Protein AF-A0A535XB52-F1 (afdb_monomer)

Mean predicted aligned error: 8.79 Å

Nearest PDB structures (foldseek):
  5jfq-assembly1_B  TM=9.483E-01  e=2.679E-12  Geoglobus acetivorans
  1wy0-assembly1_A-2  TM=9.471E-01  e=4.613E-12  Pyrococcus horikoshii OT3
  4gp1-assembly1_A  TM=8.642E-01  e=3.880E-11  Pyrobaculum calidifontis JCM 11548
  4gp2-assembly1_A  TM=8.688E-01  e=6.682E-11  Pyrobaculum calidifontis JCM 11548
  9ddy-assembly1_B  TM=9.216E-01  e=1.825E-09  Streptococcus pneumoniae TIGR4

Solvent-accessible surface area (backbone atoms only — not comparable to full-atom values): 14262 Å² total; per-residue (Å²): 139,89,89,86,81,88,89,88,86,88,81,87,87,77,84,88,77,84,88,84,78,95,61,82,74,86,75,73,92,54,68,66,60,54,51,55,52,53,52,52,48,49,52,53,29,54,52,53,43,48,67,74,53,60,70,92,51,77,88,50,45,68,58,39,44,53,49,30,48,75,56,18,66,37,95,83,56,49,75,53,73,88,55,58,49,28,39,44,11,23,52,47,19,19,76,69,65,79,51,39,74,81,32,36,31,53,17,27,17,52,44,32,38,53,49,17,52,49,48,50,47,35,60,77,73,66,43,58,57,53,82,94,37,72,24,63,37,67,75,62,33,61,74,51,24,52,52,39,20,55,48,29,42,54,49,16,54,55,26,49,72,58,48,73,93,56,59,67,69,58,52,50,52,41,51,49,46,46,51,54,21,49,52,32,23,53,55,10,48,53,46,52,66,63,42,75,84,51,92,81,78,48,72,68,58,51,50,56,28,46,42,20,48,59,9,28,54,29,19,33,22,28,22,39,21,32,55,74,57,45,88,55,62,69,57,25,54,51,31,29,53,48,15,41,54,49,25,52,51,50,50,58,50,51,57,62,70,73,103

Radius of gyration: 24.49 Å; Cα contacts (8 Å, |Δi|>4): 299; chains: 1; bounding box: 102×44×49 Å

Secondary structure (DSSP, 8-state):
----------------PPS----PPPP---HHHHHHHHHHHHHHHHHHHHHHS--SSGGGHHHHHHHHHHTT-STT-------HHHHHHHHHHHHHHS-GGGGHHHHHHHHHHHHHHHHHHHHHTT-SEETTEE-HHHHH-HHHHHHHHHHHHHHHHHHHHT-TTS-HHHHHHHHHHHHHHHHHHHHHHHHHHHHTT-S---HHHHHHHHIIIIIHHHHHHHHHHHHHH-S-HHHHHHHHHHHHHHHHHHHHHHHHHT-

pLDDT: mean 86.62, std 19.71, range [30.86, 98.75]

Sequence (259 aa):
MPRRVHGSHRGGCGPLVPPGLGGEAPDRYDRSSVGRSLEAHIAAVDEEIRALLTGADPSLQPFYGMMLYHLGLDAERGPSGKRLRPVLCTLVYEALTGDARGALPAAAAIELLHNFTLIHDDIEDQDPARHHRPTVWSVWGVPQAINAGDGMFAVSRLAVQRLHGFPAERVLEFAKLVDEACVRVCEGQFLDIAFETRTDVTTERYRAMAAKKTGALFVAAAQGAALLATDDIAVRETLARFGDAFGQAFQAHDDVLGI

Foldseek 3Di:
DDDDDDDDDDDDDDDDDDDDDPDPDPDDDDPVVVVVLLVVQVVLLLVLLVVLLDDPDPVCVVLSQLLCVLQLNDPVSADHDPLPLLSLLQVLLCVQAVGSNLCSLVSNLLVLLLSLLVLVVCVLVVPQDDSNHGHSCNVPNDVSSNVSSVVSNVSSVVSLVPSPPFDPVLSVVLVVLSVVLSVLLVVLVVLVSVCVVDPPQDPVNNLSSQCSNFQSSLLSSQLSSCSRRDPDPVSSVVSSVVSSVVRSVVVVVVVVVVD

Structure (mmCIF, N/CA/C/O backbone):
data_AF-A0A535XB52-F1
#
_entry.id   AF-A0A535XB52-F1
#
loop_
_atom_site.group_PDB
_atom_site.id
_atom_site.type_symbol
_atom_site.label_atom_id
_atom_site.label_alt_id
_atom_site.label_comp_id
_atom_site.label_asym_id
_atom_site.label_entity_id
_atom_site.label_seq_id
_atom_site.pdbx_PDB_ins_code
_atom_site.Cartn_x
_atom_site.Cartn_y
_atom_site.Cartn_z
_atom_site.occupancy
_atom_site.B_iso_or_equiv
_atom_site.auth_seq_id
_atom_site.auth_comp_id
_atom_site.auth_asym_id
_atom_site.auth_atom_id
_atom_site.pdbx_PDB_model_num
ATOM 1 N N . MET A 1 1 ? -78.879 -1.032 -19.032 1.00 31.47 1 MET A N 1
ATOM 2 C CA . MET A 1 1 ? -79.203 -0.176 -20.199 1.00 31.47 1 MET A CA 1
ATOM 3 C C . MET A 1 1 ? -79.753 1.159 -19.702 1.00 31.47 1 MET A C 1
ATOM 5 O O . MET A 1 1 ? -80.528 1.106 -18.760 1.00 31.47 1 MET A O 1
ATOM 9 N N . PRO A 1 2 ? -79.478 2.313 -20.336 1.00 54.84 2 PRO A N 1
ATOM 10 C CA . PRO A 1 2 ? -78.181 2.842 -20.764 1.00 54.84 2 PRO A CA 1
ATOM 11 C C . PRO A 1 2 ? -77.895 4.232 -20.137 1.00 54.84 2 PRO A C 1
ATOM 13 O O . PRO A 1 2 ? -7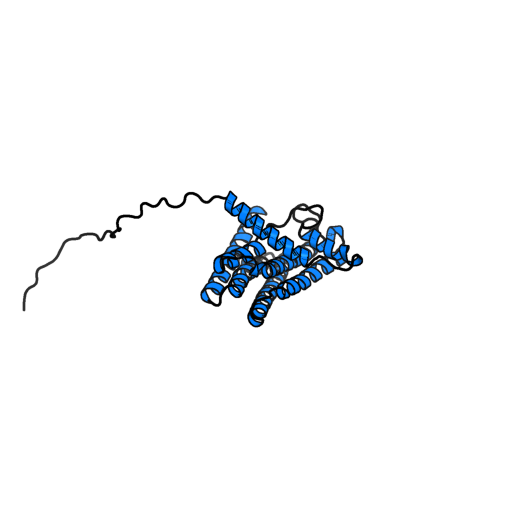8.811 4.925 -19.711 1.00 54.84 2 PRO A O 1
ATOM 16 N N . ARG A 1 3 ? -76.633 4.679 -20.177 1.00 31.20 3 ARG A N 1
ATOM 17 C CA . ARG A 1 3 ? -76.240 6.050 -20.570 1.00 31.20 3 ARG A CA 1
ATOM 18 C C . ARG A 1 3 ? -74.729 6.072 -20.833 1.00 31.20 3 ARG A C 1
ATOM 20 O O . ARG A 1 3 ? -73.933 5.862 -19.927 1.00 31.20 3 ARG A O 1
ATOM 27 N N . ARG A 1 4 ? -74.354 6.279 -22.099 1.00 33.38 4 ARG A N 1
ATOM 28 C CA . ARG A 1 4 ? -73.006 6.663 -22.543 1.00 33.38 4 ARG A CA 1
ATOM 29 C C . ARG A 1 4 ? -73.066 8.133 -22.945 1.00 33.38 4 ARG A C 1
ATOM 31 O O . ARG A 1 4 ? -73.978 8.508 -23.674 1.00 33.38 4 ARG A O 1
ATOM 38 N N . VAL A 1 5 ? -72.065 8.912 -22.547 1.00 35.22 5 VAL A N 1
ATOM 39 C CA . VAL A 1 5 ? -71.659 10.137 -23.246 1.00 35.22 5 VAL A CA 1
ATOM 40 C C . VAL A 1 5 ? -70.157 10.031 -23.504 1.00 35.22 5 VAL A C 1
ATOM 42 O O . VAL A 1 5 ? -69.404 9.570 -22.648 1.00 35.22 5 VAL A O 1
ATOM 45 N N . HIS A 1 6 ? -69.777 10.351 -24.740 1.00 33.53 6 HIS A N 1
ATOM 46 C CA . HIS A 1 6 ? -68.423 10.361 -25.290 1.00 33.53 6 HIS A CA 1
ATOM 47 C C . HIS A 1 6 ? -67.494 11.354 -24.584 1.00 33.53 6 HIS A C 1
ATOM 49 O O . HIS A 1 6 ? -67.928 12.412 -24.138 1.00 33.53 6 HIS A O 1
ATOM 55 N N . GLY A 1 7 ? -66.201 11.027 -24.573 1.00 30.86 7 GLY A N 1
ATOM 56 C CA . GLY A 1 7 ? -65.130 11.956 -24.236 1.00 30.86 7 GLY A CA 1
ATOM 57 C C . GLY A 1 7 ? -64.497 12.600 -25.469 1.00 30.86 7 GLY A C 1
ATOM 58 O O . GLY A 1 7 ? -64.513 12.021 -26.550 1.00 30.86 7 GLY A O 1
ATOM 59 N N . SER A 1 8 ? -63.888 13.766 -25.258 1.00 35.28 8 SER A N 1
ATOM 60 C CA . SER A 1 8 ? -62.517 14.093 -25.679 1.00 35.28 8 SER A CA 1
ATOM 61 C C . SER A 1 8 ? -62.159 15.498 -25.182 1.00 35.28 8 SER A C 1
ATOM 63 O O . SER A 1 8 ? -62.858 16.441 -25.532 1.00 35.28 8 SER A O 1
ATOM 65 N N . HIS A 1 9 ? -61.077 15.656 -24.415 1.00 32.62 9 HIS A N 1
ATOM 66 C CA . HIS A 1 9 ? -60.012 16.629 -24.702 1.00 32.62 9 HIS A CA 1
ATOM 67 C C . HIS A 1 9 ? -58.867 16.543 -23.679 1.00 32.62 9 HIS A C 1
ATOM 69 O O . HIS A 1 9 ? -59.049 16.201 -22.516 1.00 32.62 9 HIS A O 1
ATOM 75 N N . ARG A 1 10 ? -57.669 16.808 -24.204 1.00 40.34 10 ARG A N 1
ATOM 76 C CA . ARG A 1 10 ? -56.331 16.728 -23.605 1.00 40.34 10 ARG A CA 1
ATOM 77 C C . ARG A 1 10 ? -56.089 17.840 -22.573 1.00 40.34 10 ARG A C 1
ATOM 79 O O . ARG A 1 10 ? -56.552 18.955 -22.780 1.00 40.34 10 ARG A O 1
ATOM 86 N N . GLY A 1 11 ? -55.252 17.579 -21.568 1.00 31.64 11 GLY A N 1
ATOM 87 C CA . GLY A 1 11 ? -54.657 18.602 -20.699 1.00 31.64 11 GLY A CA 1
ATOM 88 C C . GLY A 1 11 ? -53.474 18.024 -19.922 1.00 31.64 11 GLY A C 1
ATOM 89 O O . GLY A 1 11 ? -53.644 17.051 -19.197 1.00 31.64 11 GLY A O 1
ATOM 90 N N . GLY A 1 12 ? -52.273 18.556 -20.162 1.00 30.91 12 GLY A N 1
ATOM 91 C CA . GLY A 1 12 ? -50.998 18.028 -19.675 1.00 30.91 12 GLY A CA 1
ATOM 92 C C . GLY A 1 12 ? -50.795 18.142 -18.164 1.00 30.91 12 GLY A C 1
ATOM 93 O O . GLY A 1 12 ? -51.237 19.092 -17.525 1.00 30.91 12 GLY A O 1
ATOM 94 N N . CYS A 1 13 ? -50.076 17.164 -17.615 1.00 32.75 13 CYS A N 1
ATOM 95 C CA . CYS A 1 13 ? -49.632 17.136 -16.230 1.00 32.75 13 CYS A CA 1
ATOM 96 C C . CYS A 1 13 ? -48.240 17.784 -16.152 1.00 32.75 13 CYS A C 1
ATOM 98 O O . CYS A 1 13 ? -47.242 17.154 -16.498 1.00 32.75 13 CYS A O 1
ATOM 100 N N . GLY A 1 14 ? -48.176 19.055 -15.754 1.00 36.31 14 GLY A N 1
ATOM 101 C CA . GLY A 1 14 ? -46.934 19.678 -15.290 1.00 36.31 14 GLY A CA 1
ATOM 102 C C . GLY A 1 14 ? -46.698 19.333 -13.811 1.00 36.31 14 GLY A C 1
ATOM 103 O O . GLY A 1 14 ? -47.676 19.237 -13.066 1.00 36.31 14 GLY A O 1
ATOM 104 N N . PRO A 1 15 ? -45.449 19.117 -13.364 1.00 38.78 15 PRO A N 1
ATOM 105 C CA . PRO A 1 15 ? -45.175 18.789 -11.971 1.00 38.78 15 PRO A CA 1
ATOM 106 C C . PRO A 1 15 ? -45.318 20.021 -11.064 1.00 38.78 15 PRO A C 1
ATOM 108 O O . PRO A 1 15 ? -44.837 21.110 -11.371 1.00 38.78 15 PRO A O 1
ATOM 111 N N . LEU A 1 16 ? -45.991 19.814 -9.931 1.00 38.34 16 LEU A N 1
ATOM 112 C CA . LEU A 1 16 ? -46.128 20.758 -8.822 1.00 38.34 16 LEU A CA 1
ATOM 113 C C . LEU A 1 16 ? -44.762 20.975 -8.151 1.00 38.34 16 LEU A C 1
ATOM 115 O O . LEU A 1 16 ? -44.218 20.051 -7.550 1.00 38.34 16 LEU A O 1
ATOM 119 N N . VAL A 1 17 ? -44.226 22.194 -8.228 1.00 38.38 17 VAL A N 1
ATOM 120 C CA . VAL A 1 17 ? -43.062 22.638 -7.444 1.00 38.38 17 VAL A CA 1
ATOM 121 C C . VAL A 1 17 ? -43.574 23.377 -6.200 1.00 38.38 17 VAL A C 1
ATOM 123 O O . VAL A 1 17 ? -44.373 24.305 -6.353 1.00 38.38 17 VAL A O 1
ATOM 126 N N . PRO A 1 18 ? -43.159 23.011 -4.973 1.00 36.03 18 PRO A N 1
ATOM 127 C CA . PRO A 1 18 ? -43.495 23.782 -3.781 1.00 36.03 18 PRO A CA 1
ATOM 128 C C . PRO A 1 18 ? -42.677 25.090 -3.739 1.00 36.03 18 PRO A C 1
ATOM 130 O O . PRO A 1 18 ? -41.493 25.079 -4.082 1.00 36.03 18 PRO A O 1
ATOM 133 N N . PRO A 1 19 ? -43.263 26.227 -3.322 1.00 38.41 19 PRO A N 1
ATOM 134 C CA . PRO A 1 19 ? -42.542 27.489 -3.244 1.00 38.41 19 PRO A CA 1
ATOM 135 C C . PRO A 1 19 ? -41.768 27.600 -1.922 1.00 38.41 19 PRO A C 1
ATOM 137 O O . PRO A 1 19 ? -42.332 27.397 -0.850 1.00 38.41 19 PRO A O 1
ATOM 140 N N . GLY A 1 20 ? -40.497 28.005 -2.005 1.00 41.53 20 GLY A N 1
ATOM 141 C CA . GLY A 1 20 ? -39.758 28.574 -0.873 1.00 41.53 20 GLY A CA 1
ATOM 142 C C . GLY A 1 20 ? -38.620 27.723 -0.313 1.00 41.53 20 GLY A C 1
ATOM 143 O O . GLY A 1 20 ? -38.711 27.241 0.806 1.00 41.53 20 GLY A O 1
ATOM 144 N N . LEU A 1 21 ? -37.507 27.646 -1.045 1.00 36.53 21 LEU A N 1
ATOM 145 C CA . LEU A 1 21 ? -36.161 27.522 -0.473 1.00 36.53 21 LEU A CA 1
ATOM 146 C C . LEU A 1 21 ? -35.228 28.440 -1.272 1.00 36.53 21 LEU A C 1
ATOM 148 O O . LEU A 1 21 ? -34.457 28.009 -2.121 1.00 36.53 21 LEU A O 1
ATOM 152 N N . GLY A 1 22 ? -35.359 29.743 -1.024 1.00 37.31 22 GLY A N 1
ATOM 153 C CA . GLY A 1 22 ? -34.337 30.729 -1.363 1.00 37.31 22 GLY A CA 1
ATOM 154 C C . GLY A 1 22 ? -33.194 30.619 -0.360 1.00 37.31 22 GLY A C 1
ATOM 155 O O . GLY A 1 22 ? -33.083 31.445 0.538 1.00 37.31 22 GLY A O 1
ATOM 156 N N . GLY A 1 23 ? -32.408 29.554 -0.476 1.00 32.06 23 GLY A N 1
ATOM 157 C CA . GLY A 1 23 ? -31.075 29.458 0.098 1.00 32.06 23 GLY A CA 1
ATOM 158 C C . GLY A 1 23 ? -30.113 29.354 -1.070 1.00 32.06 23 GLY A C 1
ATOM 159 O O . GLY A 1 23 ? -30.288 28.485 -1.923 1.00 32.06 23 GLY A O 1
ATOM 160 N N . GLU A 1 24 ? -29.158 30.276 -1.151 1.00 36.50 24 GLU A N 1
ATOM 161 C CA . GLU A 1 24 ? -28.042 30.179 -2.087 1.00 36.50 24 GLU A CA 1
ATOM 162 C C . GLU A 1 24 ? -27.445 28.771 -1.984 1.00 36.50 24 GLU A C 1
ATOM 164 O O . GLU A 1 24 ? -27.065 28.320 -0.901 1.00 36.50 24 GLU A O 1
ATOM 169 N N . ALA A 1 25 ? -27.410 28.051 -3.107 1.00 41.88 25 ALA A N 1
ATOM 170 C CA . ALA A 1 25 ? -26.601 26.848 -3.203 1.00 41.88 25 ALA A CA 1
ATOM 171 C C . ALA A 1 25 ? -25.165 27.248 -2.829 1.00 41.88 25 ALA A C 1
ATOM 173 O O . ALA A 1 25 ? -24.682 28.233 -3.396 1.00 41.88 25 ALA A O 1
ATOM 174 N N . PRO A 1 26 ? -24.496 26.561 -1.884 1.00 40.00 26 PRO A N 1
ATOM 175 C CA . PRO A 1 26 ? -23.144 26.936 -1.514 1.00 40.00 26 PRO A CA 1
ATOM 176 C C . PRO A 1 26 ? -22.265 26.919 -2.765 1.00 40.00 26 PRO A C 1
ATOM 178 O O . PRO A 1 26 ? -22.190 25.933 -3.503 1.00 40.00 26 PRO A O 1
ATOM 181 N N . ASP A 1 27 ? -21.692 28.089 -3.014 1.00 45.50 27 ASP A N 1
ATOM 182 C CA . ASP A 1 27 ? -20.908 28.442 -4.179 1.00 45.50 27 ASP A CA 1
ATOM 183 C C . ASP A 1 27 ? -19.623 27.598 -4.260 1.00 45.50 27 ASP A C 1
ATOM 185 O O . ASP A 1 27 ? -18.947 27.362 -3.262 1.00 45.50 27 ASP A O 1
ATOM 189 N N . ARG A 1 28 ? -19.312 27.185 -5.493 1.00 44.19 28 ARG A N 1
ATOM 190 C CA . ARG A 1 28 ? -18.009 26.774 -6.042 1.00 44.19 28 ARG A CA 1
ATOM 191 C C . ARG A 1 28 ? -17.142 25.768 -5.270 1.00 44.19 28 ARG A C 1
ATOM 193 O O . ARG A 1 28 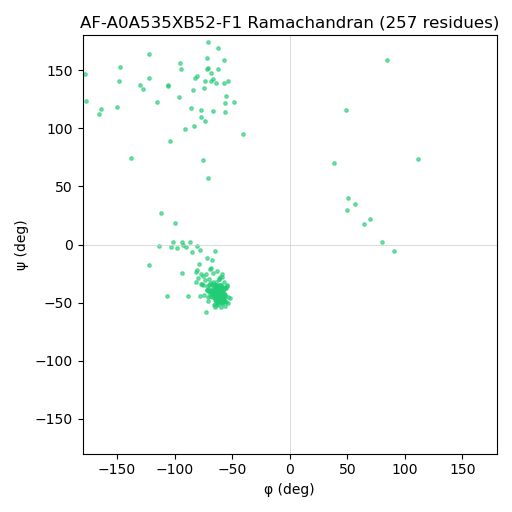? -16.497 26.060 -4.275 1.00 44.19 28 ARG A O 1
ATOM 200 N N . TYR A 1 29 ? -16.960 24.622 -5.925 1.00 43.62 29 TYR A N 1
ATOM 201 C CA . TYR A 1 29 ? -15.849 23.676 -5.773 1.00 43.62 29 TYR A CA 1
ATOM 202 C C . TYR A 1 29 ? -14.485 24.394 -5.616 1.00 43.62 29 TYR A C 1
ATOM 204 O O . TYR A 1 29 ? -13.845 24.762 -6.605 1.00 43.62 29 TYR A O 1
ATOM 212 N N . ASP A 1 30 ? -14.034 24.613 -4.378 1.00 53.75 30 ASP A N 1
ATOM 213 C CA . ASP A 1 30 ? -12.737 25.226 -4.080 1.00 53.75 30 ASP A CA 1
ATOM 214 C C . ASP A 1 30 ? -11.635 24.163 -4.133 1.00 53.75 30 ASP A C 1
ATOM 216 O O . ASP A 1 30 ? -11.428 23.387 -3.202 1.00 53.75 30 ASP A O 1
ATOM 220 N N . ARG A 1 31 ? -10.885 24.138 -5.238 1.00 58.38 31 ARG A N 1
ATOM 221 C CA . ARG A 1 31 ? -9.747 23.220 -5.407 1.00 58.38 31 ARG A CA 1
ATOM 222 C C . ARG A 1 31 ? -8.675 23.398 -4.325 1.00 58.38 31 ARG A C 1
ATOM 224 O O . ARG A 1 31 ? -7.943 22.452 -4.051 1.00 58.38 31 ARG A O 1
ATOM 231 N N . SER A 1 32 ? -8.577 24.579 -3.709 1.00 60.72 32 SER A N 1
ATOM 232 C CA . SER A 1 32 ? -7.568 24.859 -2.687 1.00 60.72 32 SER A CA 1
ATOM 233 C C . SER A 1 32 ? -7.903 24.225 -1.333 1.00 60.72 32 SER A C 1
ATOM 235 O O . SER A 1 32 ? -6.995 23.786 -0.630 1.00 60.72 32 SER A O 1
ATOM 237 N N . SER A 1 33 ? -9.187 24.135 -0.966 1.00 62.47 33 SER A N 1
ATOM 238 C CA . SER A 1 33 ? -9.626 23.482 0.275 1.00 62.47 33 SER A CA 1
ATOM 239 C C . SER A 1 33 ? -9.479 21.964 0.200 1.00 62.47 33 SER A C 1
ATOM 241 O O . SER A 1 33 ? -8.987 21.359 1.152 1.00 62.47 33 SER A O 1
ATOM 243 N N . VAL A 1 34 ? -9.786 21.373 -0.960 1.00 69.69 34 VAL A N 1
ATOM 244 C CA . VAL A 1 34 ? -9.526 19.953 -1.241 1.00 69.69 34 VAL A CA 1
ATOM 245 C C . VAL A 1 34 ? -8.028 19.662 -1.161 1.00 69.69 34 VAL A C 1
ATOM 247 O O . VAL A 1 34 ? -7.634 18.722 -0.483 1.00 69.69 34 VAL A O 1
ATOM 250 N N . GLY A 1 35 ? -7.185 20.503 -1.772 1.00 70.56 35 GLY A N 1
ATOM 251 C CA . GLY A 1 35 ? -5.727 20.349 -1.707 1.00 70.56 35 GLY A CA 1
ATOM 252 C C . GLY A 1 35 ? -5.192 20.302 -0.271 1.00 70.56 35 GLY A C 1
ATOM 253 O O . GLY A 1 35 ? -4.489 19.362 0.086 1.00 70.56 35 GLY A O 1
ATOM 254 N N . ARG A 1 36 ? -5.602 21.254 0.580 1.00 72.69 36 ARG A N 1
ATOM 255 C CA . ARG A 1 36 ? -5.186 21.296 1.996 1.00 72.69 36 ARG A CA 1
ATOM 256 C C . ARG A 1 36 ? -5.656 20.082 2.801 1.00 72.69 36 ARG A C 1
ATOM 258 O O . ARG A 1 36 ? -4.924 19.607 3.663 1.00 72.69 36 ARG A O 1
ATOM 265 N N . SER A 1 37 ? -6.865 19.584 2.534 1.00 82.38 37 SER A N 1
ATOM 266 C CA . SER A 1 37 ? -7.370 18.361 3.171 1.00 82.38 37 SER A CA 1
ATOM 267 C C . SER A 1 37 ? -6.518 17.154 2.771 1.00 82.38 37 SER A C 1
ATOM 269 O O . SER A 1 37 ? -6.017 16.457 3.650 1.00 82.38 37 SER A O 1
ATOM 271 N N . LEU A 1 38 ? -6.246 16.961 1.475 1.00 87.75 38 LEU A N 1
ATOM 272 C CA . LEU A 1 38 ? -5.419 15.851 0.985 1.00 87.75 38 LEU A CA 1
ATOM 273 C C . LEU A 1 38 ? -4.007 15.865 1.591 1.00 87.75 38 LEU A C 1
ATOM 275 O O . LEU A 1 38 ? -3.520 14.822 2.021 1.00 87.75 38 LEU A O 1
ATOM 279 N N . GLU A 1 39 ? -3.370 17.035 1.678 1.00 89.31 39 GLU A N 1
ATOM 280 C CA . GLU A 1 39 ? -2.048 17.192 2.301 1.00 89.31 39 GLU A CA 1
ATOM 281 C C . GLU A 1 39 ? -2.031 16.741 3.769 1.00 89.31 39 GLU A C 1
ATOM 283 O O . GLU A 1 39 ? -1.069 16.107 4.203 1.00 89.31 39 GLU A O 1
ATOM 288 N N . ALA A 1 40 ? -3.102 17.007 4.523 1.00 91.94 40 ALA A N 1
ATOM 289 C CA . ALA A 1 40 ? -3.213 16.574 5.914 1.00 91.94 40 ALA A CA 1
ATOM 290 C C . ALA A 1 40 ? -3.294 15.042 6.039 1.00 91.94 40 ALA A C 1
ATOM 292 O O . ALA A 1 40 ? -2.607 14.461 6.881 1.00 91.94 40 ALA A O 1
ATOM 293 N N . HIS A 1 41 ? -4.070 14.376 5.175 1.00 95.06 41 HIS A N 1
ATOM 294 C CA . HIS A 1 41 ? -4.119 12.908 5.133 1.00 95.06 41 HIS A CA 1
ATOM 295 C C . HIS A 1 41 ? -2.765 12.304 4.756 1.00 95.06 41 HIS A C 1
ATOM 297 O O . HIS A 1 41 ? -2.326 1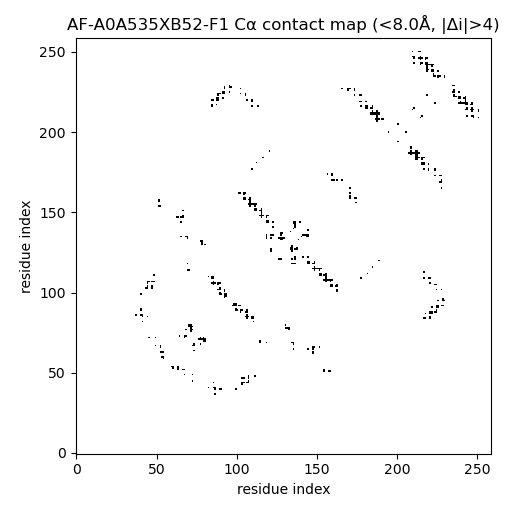1.345 5.389 1.00 95.06 41 HIS A O 1
ATOM 303 N N . ILE A 1 42 ? -2.089 12.878 3.755 1.00 94.31 42 ILE A N 1
ATOM 304 C CA . ILE A 1 42 ? -0.752 12.442 3.331 1.00 94.31 42 ILE A CA 1
ATOM 305 C C . ILE A 1 42 ? 0.232 12.539 4.493 1.00 94.31 42 ILE A C 1
ATOM 307 O O . ILE A 1 42 ? 0.900 11.557 4.808 1.00 94.31 42 ILE A O 1
ATOM 311 N N . ALA A 1 43 ? 0.284 13.693 5.161 1.00 94.12 43 ALA A N 1
ATOM 312 C CA . ALA A 1 43 ? 1.198 13.917 6.273 1.00 94.12 43 ALA A CA 1
ATOM 313 C C . ALA A 1 43 ? 0.960 12.929 7.426 1.00 94.12 43 ALA A C 1
ATOM 315 O O . ALA A 1 43 ? 1.920 12.368 7.952 1.00 94.12 43 ALA A O 1
ATOM 316 N N . ALA A 1 4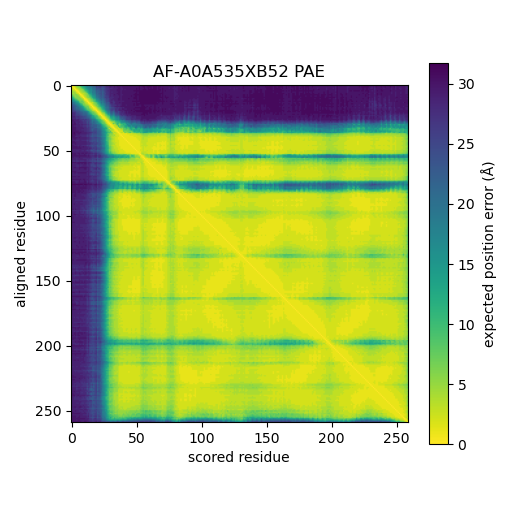4 ? -0.303 12.674 7.781 1.00 96.06 44 ALA A N 1
ATOM 317 C CA . ALA A 1 44 ? -0.652 11.737 8.847 1.00 96.06 44 ALA A CA 1
ATOM 318 C C . ALA A 1 44 ? -0.273 10.285 8.504 1.00 96.06 44 ALA A C 1
ATOM 320 O O . ALA A 1 44 ? 0.205 9.542 9.361 1.00 96.06 44 ALA A O 1
ATOM 321 N N . VAL A 1 45 ? -0.451 9.873 7.245 1.00 96.88 45 VAL A N 1
ATOM 322 C CA . VAL A 1 45 ? 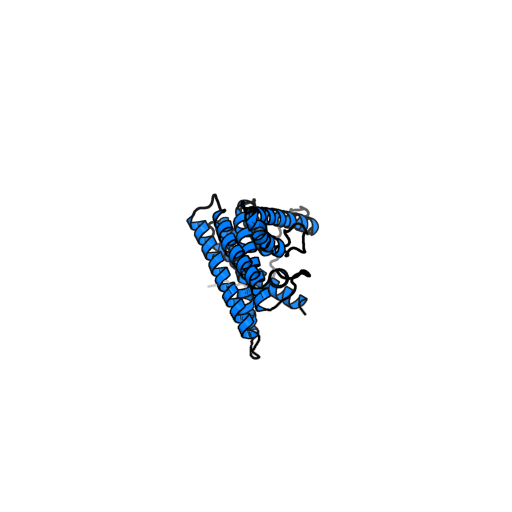-0.033 8.542 6.784 1.00 96.88 45 VAL A CA 1
ATOM 323 C C . VAL A 1 45 ? 1.490 8.424 6.755 1.00 96.88 45 VAL A C 1
ATOM 325 O O . VAL A 1 45 ? 2.030 7.419 7.212 1.00 96.88 45 VAL A O 1
ATOM 328 N N . ASP A 1 46 ? 2.193 9.439 6.250 1.00 95.50 46 ASP A N 1
ATOM 329 C CA . ASP A 1 46 ? 3.656 9.448 6.216 1.00 95.50 46 ASP A CA 1
ATOM 330 C C . ASP A 1 46 ? 4.249 9.389 7.636 1.00 95.50 46 ASP A C 1
ATOM 332 O O . ASP A 1 46 ? 5.278 8.747 7.845 1.00 95.50 46 ASP A O 1
ATOM 336 N N . GLU A 1 47 ? 3.608 10.017 8.627 1.00 95.50 47 GLU A N 1
ATOM 337 C CA . GLU A 1 47 ? 3.996 9.907 10.038 1.00 95.50 47 GLU A CA 1
ATOM 338 C C . GLU A 1 47 ? 3.824 8.476 10.571 1.00 95.50 47 GLU A C 1
ATOM 340 O O . GLU A 1 47 ? 4.757 7.929 11.165 1.00 95.50 47 GLU A O 1
ATOM 345 N N . GLU A 1 48 ? 2.688 7.829 10.292 1.00 96.69 48 GLU A N 1
ATOM 346 C CA . GLU A 1 48 ? 2.448 6.436 10.693 1.00 96.69 48 GLU A CA 1
ATOM 347 C C . GLU A 1 48 ? 3.456 5.473 10.036 1.00 96.69 48 GLU A C 1
ATOM 349 O O . GLU A 1 48 ? 4.000 4.584 10.697 1.00 96.69 48 GLU A O 1
ATOM 354 N N . ILE A 1 49 ? 3.790 5.691 8.758 1.00 96.69 49 ILE A N 1
ATOM 355 C CA . ILE A 1 49 ? 4.824 4.927 8.044 1.00 96.69 49 ILE A CA 1
ATOM 356 C C . ILE A 1 49 ? 6.206 5.150 8.667 1.00 96.69 49 ILE A C 1
ATOM 358 O O . ILE A 1 49 ? 6.936 4.189 8.914 1.00 96.69 49 ILE A O 1
ATOM 362 N N . ARG A 1 50 ? 6.587 6.398 8.968 1.00 94.94 50 ARG A N 1
ATOM 363 C CA . ARG A 1 50 ? 7.870 6.694 9.630 1.00 94.94 50 ARG A CA 1
ATOM 364 C C . ARG A 1 50 ? 7.975 6.000 10.981 1.00 94.94 50 ARG A C 1
ATOM 366 O O . ARG A 1 50 ? 9.026 5.441 11.289 1.00 94.94 50 ARG A O 1
ATOM 373 N N . ALA A 1 51 ? 6.894 5.983 11.758 1.00 94.50 51 ALA A N 1
ATOM 374 C CA . ALA A 1 51 ? 6.866 5.309 13.051 1.00 94.50 51 ALA A CA 1
ATOM 375 C C . ALA A 1 51 ? 7.113 3.792 12.937 1.00 94.50 51 ALA A C 1
ATOM 377 O O . ALA A 1 51 ? 7.666 3.195 13.858 1.00 94.50 51 ALA A O 1
ATOM 378 N N . LEU A 1 52 ? 6.730 3.168 11.819 1.00 94.88 52 LEU A N 1
ATOM 379 C CA . LEU A 1 52 ? 6.998 1.757 11.520 1.00 94.88 52 LEU A CA 1
ATOM 380 C C . LEU A 1 52 ? 8.423 1.502 11.009 1.00 94.88 52 LEU A C 1
ATOM 382 O O . LEU A 1 52 ? 8.968 0.423 11.228 1.00 94.88 52 LEU A O 1
ATOM 386 N N . LEU A 1 53 ? 9.027 2.487 10.343 1.00 93.56 53 LEU A N 1
ATOM 387 C CA . LEU A 1 53 ? 10.352 2.388 9.721 1.00 93.56 53 LEU A CA 1
ATOM 388 C C . LEU A 1 53 ? 11.474 3.008 10.568 1.00 93.56 53 LEU A C 1
ATOM 390 O O . LEU A 1 53 ? 12.554 3.294 10.061 1.00 93.56 53 LEU A O 1
ATOM 394 N N . THR A 1 54 ? 11.244 3.218 11.863 1.00 84.19 54 THR A N 1
ATOM 395 C CA . THR A 1 54 ? 12.276 3.703 12.786 1.00 84.19 54 THR A CA 1
ATOM 396 C C . THR A 1 54 ? 12.770 2.540 13.645 1.00 84.19 54 THR A C 1
ATOM 398 O O . THR A 1 54 ? 12.223 2.250 14.707 1.00 84.19 54 THR A O 1
ATOM 401 N N . GLY A 1 55 ? 13.797 1.832 13.166 1.00 71.88 55 GLY A N 1
ATOM 402 C CA . GLY A 1 55 ? 14.432 0.748 13.921 1.00 71.88 55 GLY A CA 1
ATOM 403 C C . GLY A 1 55 ? 15.198 1.254 15.147 1.00 71.88 55 GLY A C 1
ATOM 404 O O . GLY A 1 55 ? 15.880 2.274 15.077 1.00 71.88 55 GLY A O 1
ATOM 405 N N . ALA A 1 56 ? 15.131 0.518 16.262 1.00 68.75 56 ALA A N 1
ATOM 406 C CA . ALA A 1 56 ? 15.853 0.866 17.493 1.00 68.75 56 ALA A CA 1
ATOM 407 C C . ALA A 1 56 ? 17.371 0.616 17.406 1.00 68.75 56 ALA A C 1
ATOM 409 O O . ALA A 1 56 ? 18.140 1.254 18.121 1.00 68.75 56 ALA A O 1
ATOM 410 N N . ASP A 1 57 ? 17.803 -0.308 16.544 1.00 88.81 57 ASP A N 1
ATOM 411 C CA . ASP A 1 57 ? 19.213 -0.636 16.332 1.00 88.81 57 ASP A CA 1
ATOM 412 C C . ASP A 1 57 ? 19.839 0.309 15.284 1.00 88.81 57 ASP A C 1
ATOM 414 O O . ASP A 1 57 ? 19.422 0.288 14.118 1.00 88.81 57 ASP A O 1
ATOM 418 N N . PRO A 1 58 ? 20.853 1.123 15.648 1.00 88.31 58 PRO A N 1
ATOM 419 C CA . PRO A 1 58 ? 21.533 2.014 14.711 1.00 88.31 58 PRO A CA 1
ATOM 420 C C . PRO A 1 58 ? 22.184 1.295 13.520 1.00 88.31 58 PRO A C 1
ATOM 422 O O . PRO A 1 58 ? 22.309 1.883 12.447 1.00 88.31 58 PRO A O 1
ATOM 425 N N . SER A 1 59 ? 22.585 0.030 13.676 1.00 92.06 59 SER A N 1
ATOM 426 C CA . SER A 1 59 ? 23.213 -0.746 12.600 1.00 92.06 59 SER A CA 1
ATOM 427 C C . SER A 1 59 ? 22.241 -1.104 11.471 1.00 92.06 59 SER A C 1
ATOM 429 O O . SER A 1 59 ? 22.667 -1.327 10.339 1.00 92.06 59 SER A O 1
ATOM 431 N N . LEU A 1 60 ? 20.933 -1.089 11.749 1.00 93.94 60 LEU A N 1
ATOM 432 C CA . LEU A 1 60 ? 19.875 -1.375 10.779 1.00 93.94 60 LEU A CA 1
ATOM 433 C C . LEU A 1 60 ? 19.344 -0.117 10.080 1.00 93.94 60 LEU A C 1
ATOM 435 O O . LEU A 1 60 ? 18.483 -0.221 9.209 1.00 93.94 60 LEU A O 1
ATOM 439 N N . GLN A 1 61 ? 19.858 1.072 10.405 1.00 90.81 61 GLN A N 1
ATOM 440 C CA . GLN A 1 61 ? 19.428 2.319 9.763 1.00 90.81 61 GLN A CA 1
ATOM 441 C C . GLN A 1 61 ? 19.566 2.309 8.232 1.00 90.81 61 GLN A C 1
ATOM 443 O O . GLN A 1 61 ? 18.647 2.795 7.578 1.00 90.81 61 GLN A O 1
ATOM 448 N N . PRO A 1 62 ? 20.610 1.714 7.614 1.00 94.31 62 PRO A N 1
ATOM 449 C CA . PRO A 1 62 ? 20.666 1.599 6.156 1.00 94.31 62 PRO A CA 1
ATOM 450 C C . PRO A 1 62 ? 19.495 0.806 5.557 1.00 94.31 62 PRO A C 1
ATOM 452 O O . PRO A 1 62 ? 18.997 1.170 4.497 1.00 94.31 62 PRO A O 1
ATOM 455 N N . PHE A 1 63 ? 19.017 -0.239 6.243 1.00 95.56 63 PHE A N 1
ATOM 456 C CA . PHE A 1 63 ? 17.896 -1.063 5.780 1.00 95.56 63 PHE A CA 1
ATOM 457 C C . PHE A 1 63 ? 16.587 -0.268 5.733 1.00 95.56 63 PHE A C 1
ATOM 459 O O . PHE A 1 63 ? 15.945 -0.192 4.686 1.00 95.56 63 PHE A O 1
ATOM 466 N N . TYR A 1 64 ? 16.232 0.401 6.831 1.00 95.75 64 TYR A N 1
ATOM 467 C CA . TYR A 1 64 ? 15.061 1.282 6.864 1.00 95.75 64 TYR A CA 1
ATOM 468 C C . TYR A 1 64 ? 15.233 2.517 5.969 1.00 95.75 64 TYR A C 1
ATOM 470 O O . TYR A 1 64 ? 14.273 2.992 5.363 1.00 95.75 64 TYR A O 1
ATOM 478 N N . GLY A 1 65 ? 16.467 3.008 5.837 1.00 94.75 65 GLY A N 1
ATOM 479 C CA . GLY A 1 65 ? 16.830 4.121 4.969 1.00 94.75 65 GLY A CA 1
ATOM 480 C C . GLY A 1 65 ? 16.495 3.864 3.501 1.00 94.75 65 GLY A C 1
ATOM 481 O O . GLY A 1 65 ? 15.983 4.768 2.848 1.00 94.75 65 GLY A O 1
ATOM 482 N N . MET A 1 66 ? 16.686 2.639 2.997 1.00 95.69 66 MET A N 1
ATOM 483 C CA . MET A 1 66 ? 16.280 2.271 1.631 1.00 95.69 66 MET A CA 1
ATOM 484 C C . MET A 1 66 ? 14.762 2.359 1.428 1.00 95.69 66 MET A C 1
ATOM 486 O O . MET A 1 66 ? 14.301 2.864 0.407 1.00 95.69 66 MET A O 1
ATOM 490 N N . MET A 1 67 ? 13.978 1.918 2.414 1.00 96.12 67 MET A N 1
ATOM 491 C CA . MET A 1 67 ? 12.513 1.985 2.348 1.00 96.12 67 MET A CA 1
ATOM 492 C C . MET A 1 67 ? 12.030 3.438 2.379 1.00 96.12 67 MET A C 1
ATOM 494 O O . MET A 1 67 ? 11.202 3.845 1.566 1.00 96.12 67 MET A O 1
ATOM 498 N N . LEU A 1 68 ? 12.592 4.250 3.282 1.00 94.88 68 LEU A N 1
ATOM 499 C CA . LEU A 1 68 ? 12.302 5.683 3.365 1.00 94.88 68 LEU A CA 1
ATOM 500 C C . LEU A 1 68 ? 12.720 6.418 2.086 1.00 94.88 68 LEU A C 1
ATOM 502 O O . LEU A 1 68 ? 11.978 7.278 1.620 1.00 94.88 68 LEU A O 1
ATOM 506 N N . TYR A 1 69 ? 13.861 6.059 1.496 1.00 94.62 69 TYR A N 1
ATOM 507 C CA . TYR A 1 69 ? 14.323 6.589 0.216 1.00 94.62 69 TYR A CA 1
ATOM 508 C C . TYR A 1 69 ? 13.328 6.301 -0.908 1.00 94.62 69 TYR A C 1
ATOM 510 O O . TYR A 1 69 ? 12.947 7.224 -1.630 1.00 94.62 69 TYR A O 1
ATOM 518 N N . HIS A 1 70 ? 12.879 5.047 -1.035 1.00 94.81 70 HIS A N 1
ATOM 519 C CA . HIS A 1 70 ? 11.909 4.652 -2.058 1.00 94.81 70 HIS A CA 1
ATOM 520 C C . HIS A 1 70 ? 10.593 5.425 -1.909 1.00 94.81 70 HIS A C 1
ATOM 522 O O . HIS A 1 70 ? 10.032 5.912 -2.885 1.00 94.81 70 HIS A O 1
ATOM 528 N N . LEU A 1 71 ? 10.154 5.634 -0.667 1.00 93.44 71 LEU A N 1
ATOM 529 C CA . LEU A 1 71 ? 8.963 6.418 -0.358 1.00 93.44 71 LEU A CA 1
ATOM 530 C C . LEU A 1 71 ? 9.144 7.934 -0.578 1.00 93.44 71 LEU A C 1
ATOM 532 O O . LEU A 1 71 ? 8.154 8.664 -0.514 1.00 93.44 71 LEU A O 1
ATOM 536 N N . GLY A 1 72 ? 10.364 8.439 -0.795 1.00 92.19 72 GLY A N 1
ATOM 537 C CA . GLY A 1 72 ? 10.656 9.882 -0.811 1.00 92.19 72 GLY A CA 1
ATOM 538 C C . GLY A 1 72 ? 10.547 10.537 0.575 1.00 92.19 72 GLY A C 1
ATOM 539 O O . GLY A 1 72 ? 10.326 11.740 0.697 1.00 92.19 72 GLY A O 1
ATOM 540 N N . LEU A 1 73 ? 10.662 9.736 1.635 1.00 91.44 73 LEU A N 1
ATOM 541 C CA . LEU A 1 73 ? 10.564 10.146 3.034 1.00 91.44 73 LEU A CA 1
ATOM 542 C C . LEU A 1 73 ? 11.931 10.289 3.712 1.00 91.44 73 LEU A C 1
ATOM 544 O O . LEU A 1 73 ? 11.997 10.614 4.896 1.00 91.44 73 LEU A O 1
ATOM 548 N N . ASP A 1 74 ? 13.027 10.081 3.001 1.00 87.69 74 ASP A N 1
ATOM 549 C CA . ASP A 1 74 ? 14.371 10.333 3.503 1.00 87.69 74 ASP A CA 1
ATOM 550 C C . ASP A 1 74 ? 14.682 11.839 3.649 1.00 87.69 74 ASP A C 1
ATOM 552 O O . ASP A 1 74 ? 13.879 12.713 3.312 1.00 87.69 74 ASP A O 1
ATOM 556 N N . ALA A 1 75 ? 15.854 12.153 4.207 1.00 72.31 75 ALA A N 1
ATOM 557 C CA . ALA A 1 75 ? 16.245 13.519 4.563 1.00 72.31 75 ALA A CA 1
ATOM 558 C C . ALA A 1 75 ? 16.317 14.474 3.360 1.00 72.31 75 ALA A C 1
ATOM 560 O O . ALA A 1 75 ? 16.060 15.666 3.516 1.00 72.31 75 ALA A O 1
ATOM 561 N N . GLU A 1 76 ? 16.623 13.958 2.168 1.00 70.50 76 GLU A N 1
ATOM 562 C CA . GLU A 1 76 ? 16.715 14.764 0.949 1.00 70.50 76 GLU A CA 1
ATOM 563 C C . GLU A 1 76 ? 15.338 15.119 0.358 1.00 70.50 76 GLU A C 1
ATOM 565 O O . GLU A 1 76 ? 15.289 15.897 -0.590 1.00 70.50 76 GLU A O 1
ATOM 570 N N . ARG A 1 77 ? 14.229 14.604 0.935 1.00 64.69 77 ARG A N 1
ATOM 571 C CA . ARG A 1 77 ? 12.841 14.752 0.447 1.00 64.69 77 ARG A CA 1
ATOM 572 C C . ARG A 1 77 ? 12.779 14.672 -1.081 1.00 64.69 77 ARG A C 1
ATOM 574 O O . ARG A 1 77 ? 12.538 15.665 -1.768 1.00 64.69 77 ARG A O 1
ATOM 581 N N . GLY A 1 78 ? 13.019 13.470 -1.602 1.00 60.97 78 GLY A N 1
ATOM 582 C CA . GLY A 1 78 ? 12.813 13.178 -3.018 1.00 60.97 78 GLY A CA 1
ATOM 583 C C . GLY A 1 78 ? 11.342 13.337 -3.438 1.00 60.97 78 GLY A C 1
ATOM 584 O O . GLY A 1 78 ? 10.463 13.465 -2.583 1.00 60.97 78 GLY A O 1
ATOM 585 N N . PRO A 1 79 ? 11.047 13.321 -4.749 1.00 62.56 79 PRO A N 1
ATOM 586 C CA . PRO A 1 79 ? 9.673 13.336 -5.239 1.00 62.56 79 PRO A CA 1
ATOM 587 C C . PRO A 1 79 ? 8.892 12.164 -4.633 1.00 62.56 79 PRO A C 1
ATOM 589 O O . PRO A 1 79 ? 9.201 11.000 -4.883 1.00 62.56 79 PRO A O 1
ATOM 592 N N . SER A 1 80 ? 7.904 12.483 -3.798 1.00 68.31 80 SER A N 1
ATOM 593 C CA . SER A 1 80 ? 7.030 11.497 -3.175 1.00 68.31 80 SER A CA 1
ATOM 594 C C . SER A 1 80 ? 5.931 11.075 -4.149 1.00 68.31 80 SER A C 1
ATOM 596 O O . SER A 1 80 ? 5.440 11.867 -4.960 1.00 68.31 80 SER A O 1
ATOM 598 N N . GLY A 1 81 ? 5.535 9.802 -4.081 1.00 72.06 81 GLY A N 1
ATOM 599 C CA . GLY A 1 81 ? 4.374 9.312 -4.819 1.00 72.06 81 GLY A CA 1
ATOM 600 C C . GLY A 1 81 ? 3.109 10.098 -4.452 1.00 72.06 81 GLY A C 1
ATOM 601 O O . GLY A 1 81 ? 3.006 10.682 -3.377 1.00 72.06 81 GLY A O 1
ATOM 602 N N . LYS A 1 82 ? 2.094 10.078 -5.324 1.00 82.12 82 LYS A N 1
ATOM 603 C CA . LYS A 1 82 ? 0.839 10.840 -5.138 1.00 82.12 82 LYS A CA 1
ATOM 604 C C . LYS A 1 82 ? -0.003 10.395 -3.923 1.00 82.12 82 LYS A C 1
ATOM 606 O O . LYS A 1 82 ? -1.043 10.996 -3.672 1.00 82.12 82 LYS A O 1
ATOM 611 N N . ARG A 1 83 ? 0.384 9.315 -3.222 1.00 90.88 83 ARG A N 1
ATOM 612 C CA . ARG A 1 83 ? -0.304 8.741 -2.042 1.00 90.88 83 ARG A CA 1
ATOM 613 C C . ARG A 1 83 ? -1.809 8.505 -2.233 1.00 90.88 83 ARG A C 1
ATOM 615 O O . ARG A 1 83 ? -2.584 8.540 -1.284 1.00 90.88 83 ARG A O 1
ATOM 622 N N . LEU A 1 84 ? -2.252 8.227 -3.459 1.00 92.56 84 LEU A N 1
ATOM 623 C CA . LEU A 1 84 ? -3.686 8.155 -3.767 1.00 92.56 84 LEU A CA 1
ATOM 624 C C . LEU A 1 84 ? -4.402 7.024 -3.022 1.00 92.56 84 LEU A C 1
ATOM 626 O O . LEU A 1 84 ? -5.521 7.212 -2.559 1.00 92.56 84 LEU A O 1
ATOM 630 N N . ARG A 1 85 ? -3.759 5.859 -2.883 1.00 95.69 85 ARG A N 1
ATOM 631 C CA . ARG A 1 85 ? -4.318 4.682 -2.197 1.00 95.69 85 ARG A CA 1
ATOM 632 C C . ARG A 1 85 ? -4.545 4.926 -0.695 1.00 95.69 85 ARG A C 1
ATOM 634 O O . ARG A 1 85 ? -5.678 4.743 -0.246 1.00 95.69 85 ARG A O 1
ATOM 641 N N . PRO A 1 86 ? -3.546 5.369 0.093 1.00 96.94 86 PRO A N 1
ATOM 642 C CA . PRO A 1 86 ? -3.756 5.642 1.513 1.00 96.94 86 PRO A CA 1
ATOM 643 C C . PRO A 1 86 ? -4.676 6.844 1.760 1.00 96.94 86 PRO A C 1
ATOM 645 O O . PRO A 1 86 ? -5.474 6.827 2.698 1.00 96.94 86 PRO A O 1
ATOM 648 N N . VAL A 1 87 ? -4.627 7.867 0.902 1.00 96.00 87 VAL A N 1
ATOM 649 C CA . VAL A 1 87 ? -5.556 9.002 0.982 1.00 96.00 87 VAL A CA 1
ATOM 650 C C . VAL A 1 87 ? -6.989 8.547 0.723 1.00 96.00 87 VAL A C 1
ATOM 652 O O . VAL A 1 87 ? -7.883 8.893 1.486 1.00 96.00 87 VAL A O 1
ATOM 655 N N . LEU A 1 88 ? -7.217 7.695 -0.280 1.00 96.88 88 LEU A N 1
ATOM 656 C CA . LEU A 1 88 ? -8.531 7.101 -0.510 1.00 96.88 88 LEU A CA 1
ATOM 657 C C . LEU A 1 88 ? -9.028 6.320 0.718 1.00 96.88 88 LEU A C 1
ATOM 659 O O . LEU A 1 88 ? -10.171 6.497 1.131 1.00 96.88 88 LEU A O 1
ATOM 663 N N . CYS A 1 89 ? -8.170 5.490 1.318 1.00 98.44 89 CYS A N 1
ATOM 664 C CA . CYS A 1 89 ? -8.500 4.726 2.525 1.00 98.44 89 CYS A CA 1
ATOM 665 C C . CYS A 1 89 ? -8.947 5.646 3.676 1.00 98.44 89 CYS A C 1
ATOM 667 O O . CYS A 1 89 ? -9.982 5.416 4.301 1.00 98.44 89 CYS A O 1
ATOM 669 N N . THR A 1 90 ? -8.184 6.704 3.949 1.00 98.38 90 THR A N 1
ATOM 670 C CA . THR A 1 90 ? -8.487 7.627 5.053 1.00 98.38 90 THR A CA 1
ATOM 671 C C . THR A 1 90 ? -9.728 8.480 4.788 1.00 98.38 90 THR A C 1
ATOM 673 O O . THR A 1 90 ? -10.553 8.609 5.688 1.00 98.38 90 THR A O 1
ATOM 676 N N . LEU A 1 91 ? -9.922 8.976 3.561 1.00 97.56 91 LEU A N 1
ATOM 677 C CA . LEU A 1 91 ? -11.115 9.738 3.170 1.00 97.56 91 LEU A CA 1
ATOM 678 C C . LEU A 1 91 ? -12.395 8.905 3.255 1.00 97.56 91 LEU A C 1
ATOM 680 O O . LEU A 1 91 ? -13.421 9.390 3.721 1.00 97.56 91 LEU A O 1
ATOM 684 N N . VAL A 1 92 ? -12.350 7.644 2.817 1.00 98.19 92 VAL A N 1
ATOM 685 C CA . VAL A 1 92 ? -13.501 6.740 2.924 1.00 98.19 92 VAL A CA 1
ATOM 686 C C . VAL A 1 92 ? -13.877 6.511 4.384 1.00 98.19 92 VAL A C 1
ATOM 688 O O . VAL A 1 92 ? -15.051 6.594 4.743 1.00 98.19 92 VAL A O 1
ATOM 691 N N . TYR A 1 93 ? -12.888 6.222 5.229 1.00 98.50 93 TYR A N 1
ATOM 692 C CA . TYR A 1 93 ? -13.133 5.983 6.644 1.00 98.50 93 TYR A CA 1
ATOM 693 C C . TYR A 1 93 ? -13.678 7.237 7.338 1.00 98.50 93 TYR A C 1
ATOM 695 O O . TYR A 1 93 ? -14.654 7.159 8.085 1.00 98.50 93 TYR A O 1
ATOM 703 N N . GLU A 1 94 ? -13.094 8.402 7.061 1.00 97.88 94 GLU A N 1
ATOM 704 C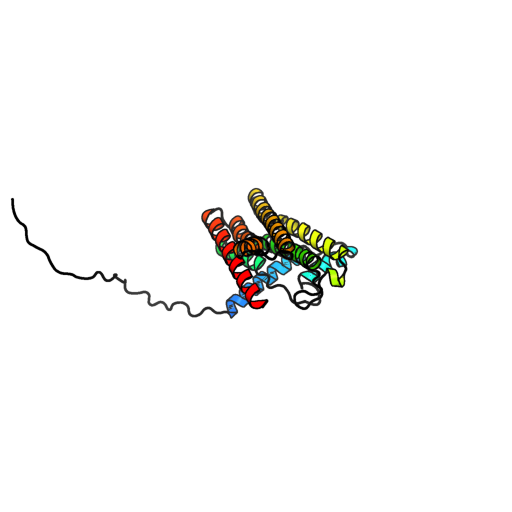 CA . GLU A 1 94 ? -13.555 9.685 7.590 1.00 97.88 94 GLU A CA 1
ATOM 705 C C . GLU A 1 94 ? -14.975 10.019 7.125 1.00 97.88 94 GLU A C 1
ATOM 707 O O . GLU A 1 94 ? -15.797 10.425 7.940 1.00 97.88 94 GLU A O 1
ATOM 712 N N . ALA A 1 95 ? -15.320 9.772 5.860 1.00 97.31 95 ALA A N 1
ATOM 713 C CA . ALA A 1 95 ? -16.671 10.011 5.353 1.00 97.31 95 ALA A CA 1
ATOM 714 C C . ALA A 1 95 ? -17.746 9.187 6.087 1.00 97.31 95 ALA A C 1
ATOM 716 O O . ALA A 1 95 ? -18.901 9.606 6.160 1.00 97.31 95 ALA A O 1
ATOM 717 N N . LEU A 1 96 ? -17.376 8.022 6.630 1.00 97.69 96 LEU A N 1
ATOM 718 C CA . LEU A 1 96 ? -18.281 7.126 7.354 1.00 97.69 96 LEU A CA 1
ATOM 719 C C . L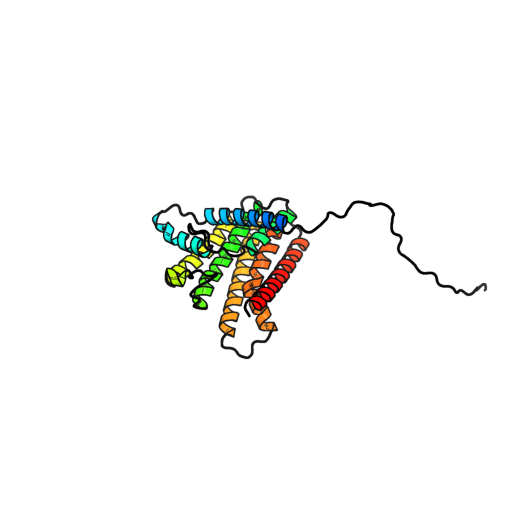EU A 1 96 ? -18.287 7.354 8.873 1.00 97.69 96 LEU A C 1
ATOM 721 O O . LEU A 1 96 ? -19.268 7.007 9.528 1.00 97.69 96 LEU A O 1
ATOM 725 N N . THR A 1 97 ? -17.213 7.908 9.440 1.00 97.25 97 THR A N 1
ATOM 726 C CA . THR A 1 97 ? -17.015 7.981 10.903 1.00 97.25 97 THR A CA 1
ATOM 727 C C . THR A 1 97 ? -16.830 9.396 11.450 1.00 97.25 97 THR A C 1
ATOM 729 O O . THR A 1 97 ? -16.996 9.610 12.649 1.00 97.25 97 THR A O 1
ATOM 732 N N . GLY A 1 98 ? -16.497 10.364 10.595 1.00 96.94 98 GLY A N 1
ATOM 733 C CA . GLY A 1 98 ? -16.137 11.733 10.962 1.00 96.94 98 GLY A CA 1
ATOM 734 C C . GLY A 1 98 ? -14.690 11.920 11.439 1.00 96.94 98 GLY A C 1
ATOM 735 O O . GLY A 1 98 ? -14.345 13.032 11.826 1.00 96.94 98 GLY A O 1
ATOM 736 N N . ASP A 1 99 ? -13.852 10.873 11.446 1.00 95.25 99 ASP A N 1
ATOM 737 C CA . ASP A 1 99 ? -12.454 10.956 11.897 1.00 95.25 99 ASP A CA 1
ATOM 738 C C . ASP A 1 99 ? -11.548 9.947 11.174 1.00 95.25 99 ASP A C 1
ATOM 740 O O . ASP A 1 99 ? -11.696 8.738 11.326 1.00 95.25 99 ASP A O 1
ATOM 744 N N . ALA A 1 100 ? -10.547 10.432 10.437 1.00 96.88 100 ALA A N 1
ATOM 745 C CA . ALA A 1 100 ? -9.611 9.596 9.684 1.00 96.88 100 ALA A CA 1
ATOM 746 C C . ALA A 1 100 ? -8.648 8.754 10.548 1.00 96.88 100 ALA A C 1
ATOM 748 O O . ALA A 1 100 ? -8.083 7.776 10.050 1.00 96.88 100 ALA A O 1
ATOM 749 N N . ARG A 1 101 ? -8.424 9.115 11.824 1.00 96.69 101 ARG A N 1
ATOM 750 C CA . ARG A 1 101 ? -7.331 8.554 12.648 1.00 96.69 101 ARG A CA 1
ATOM 751 C C . ARG A 1 101 ? -7.391 7.035 12.795 1.00 96.69 101 ARG A C 1
ATOM 753 O O . ARG A 1 101 ? -6.351 6.384 12.774 1.00 96.69 101 ARG A O 1
ATOM 760 N N . GLY A 1 102 ? -8.595 6.467 12.886 1.00 97.12 102 GLY A N 1
ATOM 761 C CA . GLY A 1 102 ? -8.792 5.017 13.003 1.00 97.12 102 GLY A CA 1
ATOM 762 C C . GLY A 1 102 ? -8.298 4.217 11.790 1.00 97.12 102 GLY A C 1
ATOM 763 O O . GLY A 1 102 ? -7.976 3.041 11.930 1.00 97.12 102 GLY A O 1
ATOM 764 N N . ALA A 1 103 ? -8.187 4.848 10.616 1.00 97.88 103 ALA A N 1
ATOM 765 C CA . ALA A 1 103 ? -7.735 4.205 9.384 1.00 97.88 103 ALA A CA 1
ATOM 766 C C . ALA A 1 103 ? -6.251 4.420 9.061 1.00 97.88 103 ALA A C 1
ATOM 768 O O . ALA A 1 103 ? -5.774 3.845 8.083 1.00 97.88 103 ALA A O 1
ATOM 769 N N . LEU A 1 104 ? -5.501 5.204 9.845 1.00 98.50 104 LEU A N 1
ATOM 770 C CA . LEU A 1 104 ? -4.085 5.472 9.554 1.00 98.50 104 LEU A CA 1
ATOM 771 C C . LEU A 1 104 ? -3.235 4.191 9.462 1.00 98.50 104 LEU A C 1
ATOM 773 O O . LEU A 1 104 ? -2.504 4.062 8.476 1.00 98.50 104 LEU A O 1
ATOM 777 N N . PRO A 1 105 ? -3.370 3.194 10.365 1.00 98.69 105 PRO A N 1
ATOM 778 C CA . PRO A 1 105 ? -2.608 1.951 10.236 1.00 98.69 105 PRO A CA 1
ATOM 779 C C . PRO A 1 105 ? -2.989 1.137 8.990 1.00 98.69 105 PRO A C 1
ATOM 781 O O . PRO A 1 105 ? -2.125 0.551 8.338 1.00 98.69 105 PRO A O 1
ATOM 784 N N . ALA A 1 106 ? -4.271 1.139 8.609 1.00 98.75 106 ALA A N 1
ATOM 785 C CA . ALA A 1 106 ? -4.751 0.492 7.387 1.00 98.75 106 ALA A CA 1
ATOM 786 C C . ALA A 1 106 ? -4.194 1.172 6.127 1.00 98.75 106 ALA A C 1
ATOM 788 O O . ALA A 1 106 ? -3.707 0.500 5.218 1.00 98.75 106 ALA A O 1
ATOM 789 N N . ALA A 1 107 ? -4.216 2.504 6.093 1.00 98.56 107 ALA A N 1
ATOM 790 C CA . ALA A 1 107 ? -3.666 3.296 5.004 1.00 98.56 107 ALA A CA 1
ATOM 791 C C . ALA A 1 107 ? -2.150 3.081 4.858 1.00 98.56 107 ALA A C 1
ATOM 793 O O . ALA A 1 107 ? -1.674 2.833 3.750 1.00 98.56 107 ALA A O 1
ATOM 794 N N . ALA A 1 108 ? -1.407 3.083 5.970 1.00 98.50 108 ALA A N 1
ATOM 795 C CA . ALA A 1 108 ? 0.019 2.768 5.985 1.00 98.50 108 ALA A CA 1
ATOM 796 C C . ALA A 1 108 ? 0.296 1.342 5.480 1.00 98.50 108 ALA A C 1
ATOM 798 O O . ALA A 1 108 ? 1.197 1.155 4.664 1.00 98.50 108 ALA A O 1
ATOM 799 N N . ALA A 1 109 ? -0.500 0.347 5.892 1.00 98.69 109 ALA A N 1
ATOM 800 C CA . ALA A 1 109 ? -0.376 -1.029 5.406 1.00 98.69 109 ALA A CA 1
ATOM 801 C C . ALA A 1 109 ? -0.522 -1.118 3.878 1.00 98.69 109 ALA A C 1
ATOM 803 O O . ALA A 1 109 ? 0.273 -1.780 3.213 1.00 98.69 109 ALA A O 1
ATOM 804 N N . ILE A 1 110 ? -1.520 -0.434 3.314 1.00 98.50 110 ILE A N 1
ATOM 805 C CA . ILE A 1 110 ? -1.771 -0.430 1.868 1.00 98.50 110 ILE A CA 1
ATOM 806 C C . ILE A 1 110 ? -0.636 0.265 1.109 1.00 98.50 110 ILE A C 1
ATOM 808 O O . ILE A 1 110 ? -0.189 -0.248 0.085 1.00 98.50 110 ILE A O 1
ATOM 812 N N . GLU A 1 111 ? -0.154 1.410 1.597 1.00 98.06 111 GLU A N 1
ATOM 813 C CA . GLU A 1 111 ? 0.931 2.149 0.943 1.00 98.06 111 GLU A CA 1
ATOM 814 C C . GLU A 1 111 ? 2.262 1.390 1.015 1.00 98.06 111 GLU A C 1
ATOM 816 O O . GLU A 1 111 ? 2.964 1.300 0.012 1.00 98.06 111 GLU A O 1
ATOM 821 N N . LEU A 1 112 ? 2.596 0.786 2.160 1.00 98.38 112 LEU A N 1
ATOM 822 C CA . LEU A 1 112 ? 3.796 -0.045 2.304 1.00 98.38 112 LEU A CA 1
ATOM 823 C C . LEU A 1 112 ? 3.763 -1.255 1.371 1.00 98.38 112 LEU A C 1
ATOM 825 O O . LEU A 1 112 ? 4.766 -1.552 0.727 1.00 98.38 112 LEU A O 1
ATOM 829 N N . LEU A 1 113 ? 2.609 -1.918 1.260 1.00 98.12 113 LEU A N 1
ATOM 830 C CA . LEU A 1 113 ? 2.442 -3.034 0.335 1.00 98.12 113 LEU A CA 1
ATOM 831 C C . LEU A 1 113 ? 2.577 -2.571 -1.118 1.00 98.12 113 LEU A C 1
ATOM 833 O O . LEU A 1 113 ? 3.295 -3.198 -1.886 1.00 98.12 113 LEU A O 1
ATOM 837 N N . HIS A 1 114 ? 1.961 -1.449 -1.489 1.00 97.50 114 HIS A N 1
ATOM 838 C CA . HIS A 1 114 ? 2.126 -0.883 -2.827 1.00 97.50 114 HIS A CA 1
ATOM 839 C C . HIS A 1 114 ? 3.595 -0.575 -3.155 1.00 97.50 114 HIS A C 1
ATOM 841 O O . HIS A 1 114 ? 4.057 -0.866 -4.250 1.00 97.50 114 HIS A O 1
ATOM 847 N N . ASN A 1 115 ? 4.342 -0.004 -2.214 1.00 97.31 115 ASN A N 1
ATOM 848 C CA . ASN A 1 115 ? 5.741 0.349 -2.449 1.00 97.31 115 ASN A CA 1
ATOM 849 C C . ASN A 1 115 ? 6.655 -0.888 -2.473 1.00 97.31 115 ASN A C 1
ATOM 851 O O . ASN A 1 115 ? 7.605 -0.920 -3.245 1.00 97.31 115 ASN A O 1
ATOM 855 N N . PHE A 1 116 ? 6.326 -1.946 -1.723 1.00 97.62 116 PHE A N 1
ATOM 856 C CA . PHE A 1 116 ? 6.953 -3.259 -1.909 1.00 97.62 116 PHE A CA 1
ATOM 857 C C . PHE A 1 116 ? 6.846 -3.718 -3.371 1.00 97.62 116 PHE A C 1
ATOM 859 O O . PHE A 1 116 ? 7.867 -4.056 -3.970 1.00 97.62 116 PHE A O 1
ATOM 866 N N . THR A 1 117 ? 5.643 -3.676 -3.961 1.00 97.00 117 THR A N 1
ATOM 867 C CA . THR A 1 117 ? 5.463 -4.149 -5.341 1.00 97.00 117 THR A CA 1
ATOM 868 C C . THR A 1 117 ? 6.241 -3.295 -6.332 1.00 97.00 117 THR A C 1
ATOM 870 O O . THR A 1 117 ? 6.773 -3.843 -7.280 1.00 97.00 117 THR A O 1
ATOM 873 N N . LEU A 1 118 ? 6.363 -1.981 -6.102 1.00 96.56 118 LEU A N 1
ATOM 874 C CA . LEU A 1 118 ? 7.143 -1.095 -6.975 1.00 96.56 118 LEU A CA 1
ATOM 875 C C . LEU A 1 118 ? 8.652 -1.366 -6.918 1.00 96.56 118 LEU A C 1
ATOM 877 O O . LEU A 1 118 ? 9.310 -1.314 -7.949 1.00 96.56 118 LEU A O 1
ATOM 881 N N . ILE A 1 119 ? 9.212 -1.664 -5.738 1.00 97.69 119 ILE A N 1
ATOM 882 C CA . ILE A 1 119 ? 10.638 -2.019 -5.628 1.00 97.69 119 ILE A CA 1
ATOM 883 C C . ILE A 1 119 ? 10.945 -3.289 -6.428 1.00 97.69 119 ILE A C 1
ATOM 885 O O . ILE A 1 119 ? 12.011 -3.379 -7.034 1.00 97.69 119 ILE A O 1
ATOM 889 N N . HIS A 1 120 ? 10.050 -4.278 -6.392 1.00 98.44 120 HIS A N 1
ATOM 890 C CA . HIS A 1 120 ? 10.227 -5.532 -7.129 1.00 98.44 120 HIS A CA 1
ATOM 891 C C . HIS A 1 120 ? 9.985 -5.342 -8.634 1.00 98.44 120 HIS A C 1
ATOM 893 O O . HIS A 1 120 ? 10.825 -5.768 -9.418 1.00 98.44 120 HIS A O 1
ATOM 899 N N . ASP A 1 121 ? 8.936 -4.611 -9.018 1.00 96.56 121 ASP A N 1
ATOM 900 C CA . ASP A 1 121 ? 8.631 -4.208 -10.405 1.00 96.56 121 ASP A CA 1
ATOM 901 C C . ASP A 1 121 ? 9.829 -3.491 -11.057 1.00 96.56 121 ASP A C 1
ATOM 903 O O . ASP A 1 121 ? 10.271 -3.890 -12.126 1.00 96.56 121 ASP A O 1
ATOM 907 N N . ASP A 1 122 ? 10.478 -2.549 -10.353 1.00 97.38 122 ASP A N 1
ATOM 908 C CA . ASP A 1 122 ? 11.683 -1.860 -10.853 1.00 97.38 122 ASP A CA 1
ATOM 909 C C . ASP A 1 122 ? 12.831 -2.826 -11.220 1.00 97.38 122 ASP A C 1
ATOM 911 O O . ASP A 1 122 ? 13.644 -2.525 -12.097 1.00 97.38 122 ASP A O 1
ATOM 915 N N . ILE A 1 123 ? 12.956 -3.956 -10.512 1.00 98.06 123 ILE A N 1
ATOM 916 C CA . ILE A 1 123 ? 13.980 -4.981 -10.777 1.00 98.06 123 ILE A CA 1
ATOM 917 C C . ILE A 1 123 ? 13.573 -5.837 -11.975 1.00 98.06 123 ILE A C 1
ATOM 919 O O . ILE A 1 123 ? 14.423 -6.155 -12.809 1.00 98.06 123 ILE A O 1
ATOM 923 N N . GLU A 1 124 ? 12.304 -6.237 -12.016 1.00 97.25 124 GLU A N 1
ATOM 924 C CA . GLU A 1 124 ? 11.720 -7.074 -13.066 1.00 97.25 124 GLU A CA 1
ATOM 925 C C . GLU A 1 124 ? 11.803 -6.370 -14.428 1.00 97.25 124 GLU A C 1
ATOM 927 O O . GLU A 1 124 ? 12.288 -6.975 -15.386 1.00 97.25 124 GLU A O 1
ATOM 932 N N . ASP A 1 125 ? 11.490 -5.073 -14.460 1.00 95.06 125 ASP A N 1
ATOM 933 C CA . ASP A 1 125 ? 11.492 -4.229 -15.664 1.00 95.06 125 ASP A CA 1
ATOM 934 C C . ASP A 1 125 ? 12.885 -3.652 -15.993 1.00 95.06 125 ASP A C 1
ATOM 936 O O . ASP A 1 125 ? 13.100 -3.038 -17.038 1.00 95.06 125 ASP A O 1
ATOM 940 N N . GLN A 1 126 ? 13.872 -3.866 -15.114 1.00 96.25 126 GLN A N 1
ATOM 941 C CA . GLN A 1 126 ? 15.222 -3.291 -15.206 1.00 96.25 126 GLN A CA 1
ATOM 942 C C . GLN A 1 126 ? 15.235 -1.752 -15.278 1.00 96.25 126 GLN A C 1
ATOM 944 O O . GLN A 1 126 ? 16.118 -1.155 -15.905 1.00 96.25 126 GLN A O 1
ATOM 949 N N . ASP A 1 127 ? 14.302 -1.100 -14.585 1.00 95.44 127 ASP A N 1
ATOM 950 C CA . ASP A 1 127 ? 14.133 0.351 -14.600 1.00 95.44 127 ASP A CA 1
ATOM 951 C C . ASP A 1 127 ? 15.181 1.064 -13.729 1.00 95.44 127 ASP A C 1
ATOM 953 O O . ASP A 1 127 ? 15.181 0.924 -12.500 1.00 95.44 127 ASP A O 1
ATOM 957 N N . PRO A 1 128 ? 16.083 1.889 -14.301 1.00 95.38 128 PRO A N 1
ATOM 958 C CA . PRO A 1 128 ? 17.148 2.510 -13.522 1.00 95.38 128 PRO A CA 1
ATOM 959 C C . PRO A 1 128 ? 16.680 3.722 -12.699 1.00 95.38 128 PRO A C 1
ATOM 961 O O . PRO A 1 128 ? 17.385 4.176 -11.793 1.00 95.38 128 PRO A O 1
ATOM 964 N N . ALA A 1 129 ? 15.512 4.290 -13.020 1.00 93.44 129 ALA A N 1
ATOM 965 C CA . ALA A 1 129 ? 14.980 5.476 -12.359 1.00 93.44 129 ALA A CA 1
ATOM 966 C C . ALA A 1 129 ? 13.446 5.485 -12.308 1.00 93.44 129 ALA A C 1
ATOM 968 O O . ALA A 1 129 ? 12.786 5.202 -13.300 1.00 93.44 129 ALA A O 1
ATOM 969 N N . ARG A 1 130 ? 12.890 5.933 -11.178 1.00 89.69 130 ARG A N 1
ATOM 970 C CA . ARG A 1 130 ? 11.456 6.155 -10.955 1.00 89.69 130 ARG A CA 1
ATOM 971 C C . ARG A 1 130 ? 11.239 7.551 -10.381 1.00 89.69 130 ARG A C 1
ATOM 973 O O . ARG A 1 130 ? 11.995 8.010 -9.531 1.00 89.69 130 ARG A O 1
ATOM 980 N N . HIS A 1 131 ? 10.224 8.261 -10.877 1.00 82.44 131 HIS A N 1
ATOM 981 C CA . HIS A 1 131 ? 9.926 9.645 -10.473 1.00 82.44 131 HIS A CA 1
ATOM 982 C C . HIS A 1 131 ? 11.150 10.582 -10.537 1.00 82.44 131 HIS A C 1
ATOM 984 O O . HIS A 1 131 ? 11.344 11.413 -9.661 1.00 82.44 131 HIS A O 1
ATOM 990 N N . HIS A 1 132 ? 11.987 10.456 -11.573 1.00 85.44 132 HIS A N 1
ATOM 991 C CA . HIS A 1 132 ? 13.230 11.233 -11.738 1.00 85.44 132 HIS A CA 1
ATOM 992 C C . HIS A 1 132 ? 14.310 10.980 -10.668 1.00 85.44 132 HIS A C 1
ATOM 994 O O . HIS A 1 132 ? 15.249 11.767 -10.542 1.00 85.44 132 HIS A O 1
ATOM 1000 N N . ARG A 1 133 ? 14.209 9.878 -9.919 1.00 89.62 133 ARG A N 1
ATOM 1001 C CA . ARG A 1 133 ? 15.186 9.446 -8.917 1.00 89.62 133 ARG A CA 1
ATOM 1002 C C . ARG A 1 133 ? 15.705 8.042 -9.262 1.00 89.62 133 ARG A C 1
ATOM 1004 O O . ARG A 1 133 ? 14.913 7.236 -9.741 1.00 89.62 133 ARG A O 1
ATOM 1011 N N . PRO A 1 134 ? 16.995 7.722 -9.043 1.00 95.38 134 PRO A N 1
ATOM 1012 C CA . PRO A 1 134 ? 17.486 6.354 -9.200 1.00 95.38 134 PRO A CA 1
ATOM 1013 C C . PRO A 1 134 ? 16.673 5.349 -8.371 1.00 95.38 134 PRO A C 1
ATOM 1015 O O . PRO A 1 134 ? 16.288 5.645 -7.241 1.00 95.38 134 PRO A O 1
ATOM 1018 N N . THR A 1 135 ? 16.404 4.169 -8.923 1.00 96.81 135 THR A N 1
ATOM 1019 C CA . THR A 1 135 ? 15.684 3.102 -8.207 1.00 96.81 135 THR A CA 1
ATOM 1020 C C . THR A 1 135 ? 16.552 2.476 -7.114 1.00 96.81 135 THR A C 1
ATOM 1022 O O . THR A 1 135 ? 17.782 2.574 -7.132 1.00 96.81 135 THR A O 1
ATOM 1025 N N . VAL A 1 136 ? 15.925 1.802 -6.141 1.00 97.25 136 VAL A N 1
ATOM 1026 C CA . VAL A 1 136 ? 16.644 1.173 -5.013 1.00 97.25 136 VAL A CA 1
ATOM 1027 C C . VAL A 1 136 ? 17.687 0.172 -5.518 1.00 97.25 136 VAL A C 1
ATOM 1029 O O . VAL A 1 136 ? 18.817 0.158 -5.029 1.00 97.25 136 VAL A O 1
ATOM 1032 N N . TRP A 1 137 ? 17.349 -0.627 -6.533 1.00 98.12 137 TRP A N 1
ATOM 1033 C CA . TRP A 1 137 ? 18.282 -1.607 -7.091 1.00 98.12 137 TRP A CA 1
ATOM 1034 C C . TRP A 1 137 ? 19.433 -0.952 -7.859 1.00 98.12 137 TRP A C 1
ATOM 1036 O O . TRP A 1 137 ? 20.540 -1.486 -7.848 1.00 98.12 137 TRP A O 1
ATOM 1046 N N . SER A 1 138 ? 19.216 0.221 -8.455 1.00 97.62 138 SER A N 1
ATOM 1047 C CA . SER A 1 138 ? 20.276 0.976 -9.130 1.00 97.62 138 SER A CA 1
ATOM 1048 C C . SER A 1 138 ? 21.299 1.550 -8.153 1.00 97.62 138 SER A C 1
ATOM 1050 O O . SER A 1 138 ? 22.479 1.651 -8.481 1.00 97.62 138 SER A O 1
ATOM 1052 N N . VAL A 1 139 ? 20.864 1.922 -6.946 1.00 97.31 139 VAL A N 1
ATOM 1053 C CA . VAL A 1 139 ? 21.736 2.524 -5.926 1.00 97.31 139 VAL A CA 1
ATOM 1054 C C . VAL A 1 139 ? 22.407 1.467 -5.044 1.00 97.31 139 VAL A C 1
ATOM 1056 O O . VAL A 1 139 ? 23.604 1.565 -4.780 1.00 97.31 139 VAL A O 1
ATOM 1059 N N . TRP A 1 140 ? 21.660 0.456 -4.587 1.00 98.06 140 TRP A N 1
ATOM 1060 C CA . TRP A 1 140 ? 22.131 -0.539 -3.606 1.00 98.06 140 TRP A CA 1
ATOM 1061 C C . TRP A 1 140 ? 22.266 -1.963 -4.159 1.00 98.06 140 TRP A C 1
ATOM 1063 O O . TRP A 1 140 ? 22.715 -2.863 -3.444 1.00 98.06 140 TRP A O 1
ATOM 1073 N N . GLY A 1 141 ? 21.929 -2.178 -5.429 1.00 98.38 141 GLY A N 1
ATOM 1074 C CA . GLY A 1 141 ? 21.976 -3.481 -6.081 1.00 98.38 141 GLY A CA 1
ATOM 1075 C C . GLY A 1 141 ? 20.725 -4.327 -5.845 1.00 98.38 141 GLY A C 1
ATOM 1076 O O . GLY A 1 141 ? 19.994 -4.168 -4.865 1.00 98.38 141 GLY A O 1
ATOM 1077 N N . VAL A 1 142 ? 20.517 -5.290 -6.746 1.00 98.62 142 VAL A N 1
ATOM 1078 C CA . VAL A 1 142 ? 19.381 -6.226 -6.721 1.00 98.62 142 VAL A CA 1
ATOM 1079 C C . VAL A 1 142 ? 19.211 -6.940 -5.368 1.00 98.62 142 VAL A C 1
ATOM 1081 O O . VAL A 1 142 ? 18.092 -6.938 -4.860 1.00 98.62 142 VAL A O 1
ATOM 1084 N N . PRO A 1 143 ? 20.261 -7.488 -4.711 1.00 98.69 143 PRO A N 1
ATOM 1085 C CA . PRO A 1 143 ? 20.070 -8.217 -3.453 1.00 98.69 143 PRO A CA 1
ATOM 1086 C C . PRO A 1 143 ? 19.468 -7.365 -2.329 1.00 98.69 143 PRO A C 1
ATOM 1088 O O . PRO A 1 143 ? 18.630 -7.846 -1.570 1.00 98.69 143 PRO A O 1
ATOM 1091 N N . GLN A 1 144 ? 19.881 -6.099 -2.222 1.00 98.44 144 GLN A N 1
ATOM 1092 C CA . GLN A 1 144 ? 19.362 -5.200 -1.192 1.00 98.44 144 GLN A CA 1
ATOM 1093 C C . GLN A 1 144 ? 17.971 -4.677 -1.536 1.00 98.44 144 GLN A C 1
ATOM 1095 O O . GLN A 1 144 ? 17.149 -4.525 -0.638 1.00 98.44 144 GLN A O 1
ATOM 1100 N N . ALA A 1 145 ? 17.683 -4.455 -2.819 1.00 98.38 145 ALA A N 1
ATOM 1101 C CA . ALA A 1 145 ? 16.352 -4.060 -3.258 1.00 98.38 145 ALA A CA 1
ATOM 1102 C C . ALA A 1 145 ? 15.310 -5.159 -2.994 1.00 98.38 145 ALA A C 1
ATOM 1104 O O . ALA A 1 145 ? 14.261 -4.861 -2.428 1.00 98.38 145 ALA A O 1
ATOM 1105 N N . ILE A 1 146 ? 15.630 -6.430 -3.276 1.00 98.69 146 ILE A N 1
ATOM 1106 C CA . ILE A 1 146 ? 14.766 -7.569 -2.915 1.00 98.69 146 ILE A CA 1
ATOM 1107 C C . ILE A 1 146 ? 14.487 -7.561 -1.409 1.00 98.69 146 ILE A C 1
ATOM 1109 O O . ILE A 1 146 ? 13.328 -7.528 -1.001 1.00 98.69 146 ILE A O 1
ATOM 1113 N N . ASN A 1 147 ? 15.543 -7.496 -0.590 1.00 98.44 147 ASN A N 1
ATOM 1114 C CA . ASN A 1 147 ? 15.424 -7.507 0.868 1.00 98.44 147 ASN A CA 1
ATOM 1115 C C . ASN A 1 147 ? 14.625 -6.302 1.409 1.00 98.44 147 ASN A C 1
ATOM 1117 O O . ASN A 1 147 ? 13.855 -6.441 2.358 1.00 98.44 147 ASN A O 1
ATOM 1121 N N . ALA A 1 148 ? 14.776 -5.116 0.809 1.00 98.25 148 ALA A N 1
ATOM 1122 C CA . ALA A 1 148 ? 13.987 -3.936 1.156 1.00 98.25 148 ALA A CA 1
ATOM 1123 C C . ALA A 1 148 ? 12.501 -4.124 0.808 1.00 98.25 148 ALA A C 1
ATOM 1125 O O . ALA A 1 148 ? 11.646 -3.818 1.638 1.00 98.25 148 ALA A O 1
ATOM 1126 N N . GLY A 1 149 ? 12.188 -4.673 -0.370 1.00 98.44 149 GLY A N 1
ATOM 1127 C CA . GLY A 1 149 ? 10.817 -5.008 -0.757 1.00 98.44 149 GLY A CA 1
ATOM 1128 C C . GLY A 1 149 ? 10.181 -6.036 0.185 1.00 98.44 149 GLY A C 1
ATOM 1129 O O . GLY A 1 149 ? 9.106 -5.782 0.727 1.00 98.44 149 GLY A O 1
ATOM 1130 N N . ASP A 1 150 ? 10.878 -7.138 0.476 1.00 98.62 150 ASP A N 1
ATOM 1131 C CA . ASP A 1 150 ? 10.414 -8.177 1.410 1.00 98.62 150 ASP A CA 1
ATOM 1132 C C . ASP A 1 150 ? 10.168 -7.600 2.814 1.00 98.62 150 ASP A C 1
ATOM 1134 O O . ASP A 1 150 ? 9.166 -7.893 3.476 1.00 98.62 150 ASP A O 1
ATOM 1138 N N . GLY A 1 151 ? 11.064 -6.713 3.254 1.00 98.19 151 GLY A N 1
ATOM 1139 C CA . GLY A 1 151 ? 10.913 -5.955 4.487 1.00 98.19 151 GLY A CA 1
ATOM 1140 C C . GLY A 1 151 ? 9.661 -5.078 4.487 1.00 98.19 151 GLY A C 1
ATOM 1141 O O . GLY A 1 151 ? 8.891 -5.128 5.444 1.00 98.19 151 GLY A O 1
ATOM 1142 N N . MET A 1 152 ? 9.406 -4.313 3.420 1.00 98.12 152 MET A N 1
ATOM 1143 C CA . MET A 1 152 ? 8.200 -3.480 3.309 1.00 98.12 152 MET A CA 1
ATOM 1144 C C . MET A 1 152 ? 6.919 -4.317 3.299 1.00 98.12 152 MET A C 1
ATOM 1146 O O . MET A 1 152 ? 5.943 -3.935 3.951 1.00 98.12 152 MET A O 1
ATOM 1150 N N . PHE A 1 153 ? 6.926 -5.488 2.653 1.00 98.50 153 PHE A N 1
ATOM 1151 C CA . PHE A 1 153 ? 5.814 -6.434 2.731 1.00 98.50 153 PHE A CA 1
ATOM 1152 C C . PHE A 1 153 ? 5.551 -6.864 4.182 1.00 98.50 153 PHE A C 1
ATOM 1154 O O . PHE A 1 153 ? 4.421 -6.742 4.665 1.00 98.50 153 PHE A O 1
ATOM 1161 N N . ALA A 1 154 ? 6.583 -7.285 4.920 1.00 98.25 154 ALA A N 1
ATOM 1162 C CA . ALA A 1 154 ? 6.445 -7.679 6.322 1.00 98.25 154 ALA A CA 1
ATOM 1163 C C . ALA A 1 154 ? 5.982 -6.515 7.220 1.00 98.25 154 ALA A C 1
ATOM 1165 O O . ALA A 1 154 ? 5.063 -6.676 8.029 1.00 98.25 154 ALA A O 1
ATOM 1166 N N . VAL A 1 155 ? 6.550 -5.318 7.046 1.00 98.06 155 VAL A N 1
ATOM 1167 C CA . VAL A 1 155 ? 6.154 -4.113 7.795 1.00 98.06 155 VAL A CA 1
ATOM 1168 C C . VAL A 1 155 ? 4.711 -3.712 7.473 1.00 98.06 155 VAL A C 1
ATOM 1170 O O . VAL A 1 155 ? 3.992 -3.279 8.372 1.00 98.06 155 VAL A O 1
ATOM 1173 N N . SER A 1 156 ? 4.225 -3.943 6.247 1.00 98.44 156 SER A N 1
ATOM 1174 C CA . SER A 1 156 ? 2.808 -3.737 5.921 1.00 98.44 156 SER A CA 1
ATOM 1175 C C . SER A 1 156 ? 1.887 -4.574 6.817 1.00 98.44 156 SER A C 1
ATOM 1177 O O . SER A 1 156 ? 0.846 -4.088 7.252 1.00 98.44 156 SER A O 1
ATOM 1179 N N . ARG A 1 157 ? 2.278 -5.813 7.160 1.00 98.31 157 ARG A N 1
ATOM 1180 C CA . ARG A 1 157 ? 1.510 -6.672 8.077 1.00 98.31 157 ARG A CA 1
ATOM 1181 C C . ARG A 1 157 ? 1.597 -6.168 9.519 1.00 98.31 157 ARG A C 1
ATOM 1183 O O . ARG A 1 157 ? 0.606 -6.232 10.241 1.00 98.31 157 ARG A O 1
ATOM 1190 N N . LEU A 1 158 ? 2.743 -5.623 9.934 1.00 97.75 158 LEU A N 1
ATOM 1191 C CA . LEU A 1 158 ? 2.879 -4.970 11.244 1.00 97.75 158 LEU A CA 1
ATOM 1192 C C . LEU A 1 158 ? 1.993 -3.720 11.354 1.00 97.75 158 LEU A C 1
ATOM 1194 O O . LEU A 1 158 ? 1.423 -3.472 12.414 1.00 97.75 158 LEU A O 1
ATOM 1198 N N . ALA A 1 159 ? 1.808 -2.972 10.263 1.00 98.31 159 ALA A N 1
ATOM 1199 C CA . ALA A 1 159 ? 0.868 -1.855 10.217 1.00 98.31 159 ALA A CA 1
ATOM 1200 C C . ALA A 1 159 ? -0.582 -2.318 10.451 1.00 98.31 159 ALA A C 1
ATOM 1202 O O . ALA A 1 159 ? -1.300 -1.712 11.242 1.00 98.31 159 ALA A O 1
ATOM 1203 N N . VAL A 1 160 ? -0.997 -3.451 9.867 1.00 98.50 160 VAL A N 1
ATOM 1204 C CA . VAL A 1 160 ? -2.316 -4.054 10.153 1.00 98.50 160 VAL A CA 1
ATOM 1205 C C . VAL A 1 160 ? -2.479 -4.374 11.642 1.00 98.50 160 VAL A C 1
ATOM 1207 O O . VAL A 1 160 ? -3.533 -4.121 12.222 1.00 98.50 160 VAL A O 1
ATOM 1210 N N . GLN A 1 161 ? -1.427 -4.873 12.293 1.00 96.44 161 GLN A N 1
ATOM 1211 C CA . GLN A 1 161 ? -1.450 -5.205 13.724 1.00 96.44 161 GLN A CA 1
ATOM 1212 C C . GLN A 1 161 ? -1.580 -3.971 14.639 1.00 96.44 161 GLN A C 1
ATOM 1214 O O . GLN A 1 161 ? -1.908 -4.122 15.817 1.00 96.44 161 GLN A O 1
ATOM 1219 N N . ARG A 1 162 ? -1.383 -2.756 14.105 1.00 97.31 162 ARG A N 1
ATOM 1220 C CA . ARG A 1 162 ? -1.599 -1.479 14.808 1.00 97.31 162 ARG A CA 1
ATOM 1221 C C . ARG A 1 162 ? -3.041 -0.969 14.732 1.00 97.31 162 ARG A C 1
ATOM 1223 O O . ARG A 1 162 ? -3.330 0.082 15.298 1.00 97.31 162 ARG A O 1
ATOM 1230 N N . LEU A 1 163 ? -3.968 -1.705 14.104 1.00 97.44 163 LEU A N 1
ATOM 1231 C CA . LEU A 1 163 ? -5.417 -1.435 14.135 1.00 97.44 163 LEU A CA 1
ATOM 1232 C C . LEU A 1 163 ? -6.027 -1.739 15.518 1.00 97.44 163 LEU A C 1
ATOM 1234 O O . LEU A 1 163 ? -6.941 -2.551 15.678 1.00 97.44 163 LEU A O 1
ATOM 1238 N N . HIS A 1 164 ? -5.497 -1.082 16.547 1.00 91.38 164 HIS A N 1
ATOM 1239 C CA . HIS A 1 164 ? -5.972 -1.176 17.917 1.00 91.38 164 HIS A CA 1
ATOM 1240 C C . HIS A 1 164 ? -7.373 -0.564 18.037 1.00 91.38 164 HIS A C 1
ATOM 1242 O O . HIS A 1 164 ? -7.678 0.453 17.420 1.00 91.38 164 HIS A O 1
ATOM 1248 N N . GLY A 1 165 ? -8.233 -1.174 18.853 1.00 91.81 165 GLY A N 1
ATOM 1249 C CA . GLY A 1 165 ? -9.604 -0.699 19.070 1.00 91.81 165 GLY A CA 1
ATOM 1250 C C . GLY A 1 165 ? -10.652 -1.294 18.125 1.00 91.81 165 GLY A C 1
ATOM 1251 O O . GLY A 1 165 ? -11.841 -1.092 18.359 1.00 91.81 165 GLY A O 1
ATOM 1252 N N . PHE A 1 166 ? -10.249 -2.083 17.125 1.00 97.44 166 PHE A N 1
ATOM 1253 C CA . PHE A 1 166 ? -11.170 -2.882 16.315 1.00 97.44 166 PHE A CA 1
ATOM 1254 C C . PHE A 1 166 ? -11.301 -4.318 16.852 1.00 97.44 166 PHE A C 1
ATOM 1256 O O . PHE A 1 166 ? -10.346 -4.853 17.424 1.00 97.44 166 PHE A O 1
ATOM 1263 N N . PRO A 1 167 ? -12.456 -4.984 16.649 1.00 97.56 167 PRO A N 1
ATOM 1264 C CA . PRO A 1 167 ? -12.589 -6.411 16.926 1.00 97.56 167 PRO A CA 1
ATOM 1265 C C . PRO A 1 167 ? -11.566 -7.231 16.132 1.00 97.56 167 PRO A C 1
ATOM 1267 O O . PRO A 1 167 ? -11.364 -6.983 14.943 1.00 97.56 167 PRO A O 1
ATOM 1270 N N . ALA A 1 168 ? -10.964 -8.244 16.762 1.00 97.62 168 ALA A N 1
ATOM 1271 C CA . ALA A 1 168 ? -9.932 -9.075 16.133 1.00 97.62 168 ALA A CA 1
ATOM 1272 C C . ALA A 1 168 ? -10.404 -9.726 14.819 1.00 97.62 168 ALA A C 1
ATOM 1274 O O . ALA A 1 168 ? -9.645 -9.784 13.857 1.00 97.62 168 ALA A O 1
ATOM 1275 N N . GLU A 1 169 ? -11.669 -10.149 14.750 1.00 97.62 169 GLU A N 1
ATOM 1276 C CA . GLU A 1 169 ? -12.278 -10.702 13.532 1.00 97.62 169 GLU A CA 1
ATOM 1277 C C . GLU A 1 169 ? -12.302 -9.687 12.381 1.00 97.62 169 GLU A C 1
ATOM 1279 O O . GLU A 1 169 ? -11.992 -10.035 11.245 1.00 97.62 169 GLU A O 1
ATOM 1284 N N . ARG A 1 170 ? -12.583 -8.411 12.676 1.00 97.81 170 ARG A N 1
ATOM 1285 C CA . ARG A 1 170 ? -12.605 -7.332 11.679 1.00 97.81 170 ARG A CA 1
ATOM 1286 C C . ARG A 1 170 ? -11.198 -6.998 11.181 1.00 97.81 170 ARG A C 1
ATOM 1288 O O . ARG A 1 170 ? -11.008 -6.771 9.989 1.00 97.81 170 ARG A O 1
ATOM 1295 N N . VAL A 1 171 ? -10.206 -7.013 12.074 1.00 98.56 171 VAL A N 1
ATOM 1296 C CA . VAL A 1 171 ? -8.789 -6.852 11.700 1.00 98.56 171 VAL A CA 1
ATOM 1297 C C . VAL A 1 171 ? -8.321 -8.024 10.833 1.00 98.56 171 VAL A C 1
ATOM 1299 O O . VAL A 1 171 ? -7.629 -7.806 9.843 1.00 98.56 171 VAL A O 1
ATOM 1302 N N . LEU A 1 172 ? -8.732 -9.254 11.156 1.00 98.44 172 LEU A N 1
ATOM 1303 C CA . LEU A 1 172 ? -8.424 -10.441 10.357 1.00 98.44 172 LEU A CA 1
ATOM 1304 C C . LEU A 1 172 ? -9.072 -10.382 8.966 1.00 98.44 172 LEU A C 1
ATOM 1306 O O . LEU A 1 172 ? -8.422 -10.713 7.977 1.00 98.44 172 LEU A O 1
ATOM 1310 N N . GLU A 1 173 ? -10.325 -9.932 8.872 1.00 98.38 173 GLU A N 1
ATOM 1311 C CA . GLU A 1 173 ? -11.013 -9.730 7.592 1.00 98.38 173 GLU A CA 1
ATOM 1312 C C . GLU A 1 173 ? -10.305 -8.664 6.739 1.00 98.38 173 GLU A C 1
ATOM 1314 O O . GLU A 1 173 ? -10.098 -8.871 5.543 1.00 98.38 173 GLU A O 1
ATOM 1319 N N . PHE A 1 174 ? -9.842 -7.568 7.353 1.00 98.62 174 PHE A N 1
ATOM 1320 C CA . PHE A 1 174 ? -9.041 -6.554 6.663 1.00 98.62 174 PHE A CA 1
ATOM 1321 C C . PHE A 1 174 ? -7.688 -7.111 6.202 1.00 98.62 174 PHE A C 1
ATOM 1323 O O . PHE A 1 174 ? -7.301 -6.905 5.053 1.00 98.62 174 PHE A O 1
ATOM 1330 N N . ALA A 1 175 ? -6.983 -7.855 7.060 1.00 98.62 175 ALA A N 1
ATOM 1331 C CA . ALA A 1 175 ? -5.716 -8.492 6.706 1.00 98.62 175 ALA A CA 1
ATOM 1332 C C . ALA A 1 175 ? -5.886 -9.403 5.481 1.00 98.62 175 ALA A C 1
ATOM 1334 O O . ALA A 1 175 ? -5.163 -9.249 4.495 1.00 98.62 175 ALA A O 1
ATOM 1335 N N . LYS A 1 176 ? -6.915 -10.261 5.512 1.00 98.62 176 LYS A N 1
ATOM 1336 C CA . LYS A 1 176 ? -7.282 -11.158 4.413 1.00 98.62 176 LYS A CA 1
ATOM 1337 C C . LYS A 1 176 ? -7.564 -10.391 3.121 1.00 98.62 176 LYS A C 1
ATOM 1339 O O . LYS A 1 176 ? -7.013 -10.744 2.086 1.00 98.62 176 LYS A O 1
ATOM 1344 N N . LEU A 1 177 ? -8.373 -9.332 3.178 1.00 98.31 177 LEU A N 1
ATOM 1345 C CA . LEU A 1 177 ? -8.680 -8.484 2.021 1.00 98.31 177 LEU A CA 1
ATOM 1346 C C . LEU A 1 177 ? -7.405 -7.916 1.376 1.00 98.31 177 LEU A C 1
ATOM 1348 O O . LEU A 1 177 ? -7.271 -7.908 0.151 1.00 98.31 177 LEU A O 1
ATOM 1352 N N . VAL A 1 178 ? -6.465 -7.441 2.196 1.00 98.25 178 VAL A N 1
ATOM 1353 C CA . VAL A 1 178 ? -5.205 -6.874 1.709 1.00 98.25 178 VAL A CA 1
ATOM 1354 C C . VAL A 1 178 ? -4.277 -7.962 1.152 1.00 98.25 178 VAL A C 1
ATOM 1356 O O . VAL A 1 178 ? -3.660 -7.741 0.113 1.00 98.25 178 VAL A O 1
ATOM 1359 N N . ASP A 1 179 ? -4.199 -9.138 1.779 1.00 98.50 179 ASP A N 1
ATOM 1360 C CA . ASP A 1 179 ? -3.410 -10.270 1.265 1.00 98.50 179 ASP A CA 1
ATOM 1361 C C . ASP A 1 179 ? -3.973 -10.794 -0.069 1.00 98.50 179 ASP A C 1
ATOM 1363 O O . ASP A 1 179 ? -3.227 -11.009 -1.022 1.00 98.50 179 ASP A O 1
ATOM 1367 N N . GLU A 1 180 ? -5.296 -10.918 -0.193 1.00 98.50 180 GLU A N 1
ATOM 1368 C CA . GLU A 1 180 ? -5.959 -11.282 -1.452 1.00 98.50 180 GLU A CA 1
ATOM 1369 C C . GLU A 1 180 ? -5.745 -10.221 -2.542 1.00 98.50 180 GLU A C 1
ATOM 1371 O O . GLU A 1 180 ? -5.629 -10.543 -3.727 1.00 98.50 180 GLU A O 1
ATOM 1376 N N . ALA A 1 181 ? -5.680 -8.939 -2.174 1.00 98.06 181 ALA A N 1
ATOM 1377 C CA . ALA A 1 181 ? -5.286 -7.886 -3.104 1.00 98.06 181 ALA A CA 1
ATOM 1378 C C . ALA A 1 181 ? -3.820 -8.026 -3.535 1.00 98.06 181 ALA A C 1
ATOM 1380 O O . ALA A 1 181 ? -3.545 -7.889 -4.722 1.00 98.06 181 ALA A O 1
ATOM 1381 N N . CYS A 1 182 ? -2.911 -8.369 -2.620 1.00 98.12 182 CYS A N 1
ATOM 1382 C CA . CYS A 1 182 ? -1.506 -8.636 -2.931 1.00 98.12 182 CYS A CA 1
ATOM 1383 C C . CYS A 1 182 ? -1.352 -9.772 -3.945 1.00 98.12 182 CYS A C 1
ATOM 1385 O O . CYS A 1 182 ? -0.670 -9.606 -4.951 1.00 98.12 182 CYS A O 1
ATOM 1387 N N . VAL A 1 183 ? -2.042 -10.898 -3.721 1.00 98.50 183 VAL A N 1
ATOM 1388 C CA . VAL A 1 183 ? -2.046 -12.030 -4.660 1.00 98.50 183 VAL A CA 1
ATOM 1389 C C . VAL A 1 183 ? -2.525 -11.577 -6.036 1.00 98.50 183 VAL A C 1
ATOM 1391 O O . VAL A 1 183 ? -1.883 -11.886 -7.035 1.00 98.50 183 VAL A O 1
ATOM 1394 N N . ARG A 1 184 ? -3.603 -10.784 -6.102 1.00 98.19 184 ARG A N 1
ATOM 1395 C CA . ARG A 1 184 ? -4.084 -10.227 -7.374 1.00 98.19 184 ARG A CA 1
ATOM 1396 C C . ARG A 1 184 ? -3.059 -9.313 -8.039 1.00 98.19 184 ARG A C 1
ATOM 1398 O O . ARG A 1 184 ? -2.928 -9.392 -9.253 1.00 98.19 184 ARG A O 1
ATOM 1405 N N . VAL A 1 185 ? -2.327 -8.488 -7.290 1.00 97.94 185 VAL A N 1
ATOM 1406 C CA . VAL A 1 185 ? -1.250 -7.666 -7.864 1.00 97.94 185 VAL A CA 1
ATOM 1407 C C . VAL A 1 185 ? -0.163 -8.554 -8.466 1.00 97.94 185 VAL A C 1
ATOM 1409 O O . VAL A 1 185 ? 0.192 -8.346 -9.621 1.00 97.94 185 VAL A O 1
ATOM 1412 N N . CYS A 1 186 ? 0.285 -9.595 -7.757 1.00 97.81 186 CYS A N 1
ATOM 1413 C CA . CYS A 1 186 ? 1.271 -10.548 -8.276 1.00 97.81 186 CYS A CA 1
ATOM 1414 C C . CYS A 1 186 ? 0.767 -11.303 -9.518 1.00 97.81 186 CYS A C 1
ATOM 1416 O O . CYS A 1 186 ? 1.515 -11.485 -10.473 1.00 97.81 186 CYS A O 1
ATOM 1418 N N . GLU A 1 187 ? -0.503 -11.721 -9.545 1.00 98.25 187 GLU A N 1
ATOM 1419 C CA . GLU A 1 187 ? -1.118 -12.306 -10.745 1.00 98.25 187 GLU A CA 1
ATOM 1420 C C . GLU A 1 187 ? -1.133 -11.315 -11.917 1.00 98.25 187 GLU A C 1
ATOM 1422 O O . GLU A 1 187 ? -0.920 -11.713 -13.060 1.00 98.25 187 GLU A O 1
ATOM 1427 N N . GLY A 1 188 ? -1.400 -10.035 -11.644 1.00 97.06 188 GLY A N 1
ATOM 1428 C CA . GLY A 1 188 ? -1.330 -8.960 -12.631 1.00 97.06 188 GLY A CA 1
ATOM 1429 C C . GLY A 1 188 ? 0.082 -8.790 -13.180 1.00 97.06 188 GLY A C 1
ATOM 1430 O O . GLY A 1 188 ? 0.255 -8.818 -14.392 1.00 97.06 188 GLY A O 1
ATOM 1431 N N . GLN A 1 189 ? 1.079 -8.714 -12.300 1.00 97.12 189 GLN A N 1
ATOM 1432 C CA . GLN A 1 189 ? 2.487 -8.596 -12.674 1.00 97.12 189 GLN A CA 1
ATOM 1433 C C . GLN A 1 189 ? 2.971 -9.783 -13.508 1.00 97.12 189 GLN A C 1
ATOM 1435 O O . GLN A 1 189 ? 3.589 -9.611 -14.553 1.00 97.12 189 GLN A O 1
ATOM 1440 N N . PHE A 1 190 ? 2.608 -11.003 -13.105 1.00 96.94 190 PHE A N 1
ATOM 1441 C CA . PHE A 1 190 ? 2.907 -12.205 -13.877 1.00 96.94 190 PHE A CA 1
ATOM 1442 C C . PHE A 1 190 ? 2.341 -12.132 -15.301 1.00 96.94 190 PHE A C 1
ATOM 1444 O O . PHE A 1 190 ? 3.014 -12.514 -16.259 1.00 96.94 190 PHE A O 1
ATOM 1451 N N . LEU A 1 191 ? 1.095 -11.668 -15.446 1.00 96.44 191 LEU A N 1
ATOM 1452 C CA . LEU A 1 191 ? 0.471 -11.504 -16.757 1.00 96.44 191 LEU A CA 1
ATOM 1453 C C . LEU A 1 191 ? 1.159 -10.415 -17.580 1.00 96.44 191 LEU A C 1
ATOM 1455 O O . LEU A 1 191 ? 1.315 -10.616 -18.778 1.00 96.44 191 LEU A O 1
ATOM 1459 N N . ASP A 1 192 ? 1.564 -9.311 -16.954 1.00 95.06 192 ASP A N 1
ATOM 1460 C CA . ASP A 1 192 ? 2.255 -8.198 -17.610 1.00 95.06 192 ASP A CA 1
ATOM 1461 C C . ASP A 1 192 ? 3.575 -8.666 -18.242 1.00 95.06 192 ASP A C 1
ATOM 1463 O O . ASP A 1 192 ? 3.724 -8.629 -19.464 1.00 95.06 192 ASP A O 1
ATOM 1467 N N . ILE A 1 193 ? 4.441 -9.304 -17.444 1.00 95.19 193 ILE A N 1
ATOM 1468 C CA . ILE A 1 193 ? 5.701 -9.913 -17.906 1.00 95.19 193 ILE A CA 1
ATOM 1469 C C . ILE A 1 193 ? 5.438 -10.961 -19.001 1.00 95.19 193 ILE A C 1
ATOM 1471 O O . ILE A 1 193 ? 6.118 -11.023 -20.028 1.00 95.19 193 ILE A O 1
ATOM 1475 N N . ALA A 1 194 ? 4.419 -11.811 -18.825 1.00 94.44 194 ALA A N 1
ATOM 1476 C CA . ALA A 1 194 ? 4.079 -12.830 -19.818 1.00 94.44 194 ALA A CA 1
ATOM 1477 C C . ALA A 1 194 ? 3.557 -12.236 -21.140 1.00 94.44 194 ALA A C 1
ATOM 1479 O O . ALA A 1 194 ? 3.628 -12.903 -22.179 1.00 94.44 194 ALA A O 1
ATOM 1480 N N . PHE A 1 195 ? 3.004 -11.021 -21.119 1.00 94.56 195 PHE A N 1
ATOM 1481 C CA . PHE A 1 195 ? 2.465 -10.338 -22.291 1.00 94.56 195 PHE A CA 1
ATOM 1482 C C . PHE A 1 195 ? 3.537 -9.644 -23.131 1.00 94.56 195 PHE A C 1
ATOM 1484 O O . PHE A 1 195 ? 3.327 -9.527 -24.337 1.00 94.56 195 PHE A O 1
ATOM 1491 N N . GLU A 1 196 ? 4.695 -9.283 -22.574 1.00 90.50 196 GLU A N 1
ATOM 1492 C CA . GLU A 1 196 ? 5.769 -8.582 -23.303 1.00 90.50 196 GLU A CA 1
ATOM 1493 C C . GLU A 1 196 ? 6.224 -9.302 -24.582 1.00 90.50 196 GLU A C 1
ATOM 1495 O O . GLU A 1 196 ? 6.551 -8.683 -25.594 1.00 90.50 196 GLU A O 1
ATOM 1500 N N . THR A 1 197 ? 6.216 -10.636 -24.563 1.00 89.94 197 THR A N 1
ATOM 1501 C CA . THR A 1 197 ? 6.656 -11.469 -25.697 1.00 89.94 197 THR A CA 1
ATOM 1502 C C . THR A 1 197 ? 5.514 -11.881 -26.633 1.00 89.94 197 THR A C 1
ATOM 1504 O O . THR A 1 197 ? 5.727 -12.623 -27.597 1.00 89.94 197 THR A O 1
ATOM 1507 N N . ARG A 1 198 ? 4.282 -11.425 -26.369 1.00 91.31 198 ARG A N 1
ATOM 1508 C CA . ARG A 1 198 ? 3.060 -11.837 -27.072 1.00 91.31 198 ARG A CA 1
ATOM 1509 C C . ARG A 1 198 ? 2.577 -10.749 -28.024 1.00 91.31 198 ARG A C 1
ATOM 1511 O O . ARG A 1 198 ? 2.484 -9.583 -27.672 1.00 91.31 198 ARG A O 1
ATOM 1518 N N . THR A 1 199 ? 2.166 -11.147 -29.224 1.00 89.12 199 THR A N 1
ATOM 1519 C CA . THR A 1 199 ? 1.594 -10.234 -30.234 1.00 89.12 199 THR A CA 1
ATOM 1520 C C . THR A 1 199 ? 0.069 -10.331 -30.348 1.00 89.12 199 THR A C 1
ATOM 1522 O O . THR A 1 199 ? -0.545 -9.590 -31.110 1.00 89.12 199 THR A O 1
ATOM 1525 N N . ASP A 1 200 ? -0.561 -11.234 -29.590 1.00 91.94 200 ASP A N 1
ATOM 1526 C CA . ASP A 1 200 ? -1.990 -11.569 -29.639 1.00 91.94 200 ASP A CA 1
ATOM 1527 C C . ASP A 1 200 ? -2.760 -11.142 -28.370 1.00 91.94 200 ASP A C 1
ATOM 1529 O O . ASP A 1 200 ? -3.778 -11.741 -28.002 1.00 91.94 200 ASP A O 1
ATOM 1533 N N . VAL A 1 201 ? -2.282 -10.108 -27.670 1.00 92.56 201 VAL A N 1
ATOM 1534 C CA . VAL A 1 201 ? -2.935 -9.592 -26.459 1.00 92.56 201 VAL A CA 1
ATOM 1535 C C . VAL A 1 201 ? -4.149 -8.743 -26.837 1.00 92.56 201 VAL A C 1
ATOM 1537 O O . VAL A 1 201 ? -4.047 -7.640 -27.364 1.00 92.56 201 VAL A O 1
ATOM 1540 N N . THR A 1 202 ? -5.339 -9.264 -26.549 1.00 94.31 202 THR A N 1
ATOM 1541 C CA . THR A 1 202 ? -6.601 -8.531 -26.720 1.00 94.31 202 THR A CA 1
ATOM 1542 C C . THR A 1 202 ? -6.746 -7.425 -25.672 1.00 94.31 202 THR A C 1
ATOM 1544 O O . THR A 1 202 ? -6.331 -7.615 -24.527 1.00 94.31 202 THR A O 1
ATOM 1547 N N . THR A 1 203 ? -7.477 -6.353 -25.988 1.00 91.19 203 THR A N 1
ATOM 1548 C CA . THR A 1 203 ? -7.815 -5.285 -25.027 1.00 91.19 203 THR A CA 1
ATOM 1549 C C . THR A 1 203 ? -8.488 -5.803 -23.751 1.00 91.19 203 THR A C 1
ATOM 1551 O O . THR A 1 203 ? -8.241 -5.277 -22.673 1.00 91.19 203 THR A O 1
ATOM 1554 N N . GLU A 1 204 ? -9.320 -6.844 -23.843 1.00 92.81 204 GLU A N 1
ATOM 1555 C CA . GLU A 1 204 ? -9.968 -7.464 -22.678 1.00 92.81 204 GLU A CA 1
ATOM 1556 C C . GLU A 1 204 ? -8.944 -8.078 -21.711 1.00 92.81 204 GLU A C 1
ATOM 1558 O O . GLU A 1 204 ? -8.977 -7.798 -20.515 1.00 92.81 204 GLU A O 1
ATOM 1563 N N . ARG A 1 205 ? -7.985 -8.851 -22.238 1.00 93.38 205 ARG A N 1
ATOM 1564 C CA . ARG A 1 205 ? -6.878 -9.427 -21.456 1.00 93.38 205 ARG A CA 1
ATOM 1565 C C . ARG A 1 205 ? -5.997 -8.357 -20.819 1.00 93.38 205 ARG A C 1
ATOM 1567 O O . ARG A 1 205 ? -5.670 -8.488 -19.644 1.00 93.38 205 ARG A O 1
ATOM 1574 N N . TYR A 1 206 ? -5.667 -7.300 -21.562 1.00 91.62 206 TYR A N 1
ATOM 1575 C CA . TYR A 1 206 ? -4.911 -6.169 -21.022 1.00 91.62 206 TYR A CA 1
ATOM 1576 C C . TYR A 1 206 ? -5.659 -5.503 -19.859 1.00 91.62 206 TYR A C 1
ATOM 1578 O O . TYR A 1 206 ? -5.102 -5.343 -18.780 1.00 91.62 206 TYR A O 1
ATOM 1586 N N . ARG A 1 207 ? -6.956 -5.203 -20.025 1.00 90.69 207 ARG A N 1
ATOM 1587 C CA . ARG A 1 207 ? -7.777 -4.613 -18.952 1.00 90.69 207 ARG A CA 1
ATOM 1588 C C . ARG A 1 207 ? -7.870 -5.515 -17.725 1.00 90.69 207 ARG A C 1
ATOM 1590 O O . ARG A 1 207 ? -7.812 -5.013 -16.609 1.00 90.69 207 ARG A O 1
ATOM 1597 N N . ALA A 1 208 ? -8.004 -6.828 -17.914 1.00 92.88 208 ALA A N 1
ATOM 1598 C CA . ALA A 1 208 ? -8.032 -7.786 -16.811 1.00 92.88 208 ALA A CA 1
ATOM 1599 C C . ALA A 1 208 ? -6.692 -7.845 -16.056 1.00 92.88 208 ALA A C 1
ATOM 1601 O O . ALA A 1 208 ? -6.691 -7.907 -14.826 1.00 92.88 208 ALA A O 1
ATOM 1602 N N . MET A 1 209 ? -5.567 -7.789 -16.776 1.00 95.19 209 MET A N 1
ATOM 1603 C CA . MET A 1 209 ? -4.231 -7.669 -16.187 1.00 95.19 209 MET A CA 1
ATOM 1604 C C . MET A 1 209 ? -4.093 -6.353 -15.413 1.00 95.19 209 MET A C 1
ATOM 1606 O O . MET A 1 209 ? -3.768 -6.374 -14.229 1.00 95.19 209 MET A O 1
ATOM 1610 N N . ALA A 1 210 ? -4.439 -5.220 -16.022 1.00 91.75 210 ALA A N 1
ATOM 1611 C CA . ALA A 1 210 ? -4.288 -3.913 -15.394 1.00 91.75 210 ALA A CA 1
ATOM 1612 C C . ALA A 1 210 ? -5.196 -3.737 -14.160 1.00 91.75 210 ALA A C 1
ATOM 1614 O O . ALA A 1 210 ? -4.786 -3.184 -13.137 1.00 91.75 210 ALA A O 1
ATOM 1615 N N . ALA A 1 211 ? -6.419 -4.278 -14.202 1.00 91.56 211 ALA A N 1
ATOM 1616 C CA . ALA A 1 211 ? -7.312 -4.319 -13.045 1.00 91.56 211 ALA A CA 1
ATOM 1617 C C . ALA A 1 211 ? -6.703 -5.111 -11.873 1.00 91.56 211 ALA A C 1
ATOM 1619 O O . ALA A 1 211 ? -6.891 -4.745 -10.712 1.00 91.56 211 ALA A O 1
ATOM 1620 N N . LYS A 1 212 ? -5.937 -6.167 -12.170 1.00 95.06 212 LYS A N 1
ATOM 1621 C CA . LYS A 1 212 ? -5.182 -6.945 -11.184 1.00 95.06 212 LYS A CA 1
ATOM 1622 C C . LYS A 1 212 ? -3.959 -6.175 -10.661 1.00 95.06 212 LYS A C 1
ATOM 1624 O O . LYS A 1 212 ? -3.911 -5.920 -9.459 1.00 95.06 212 LYS A O 1
ATOM 1629 N N . LYS A 1 213 ? -3.037 -5.754 -11.541 1.00 93.00 213 LYS A N 1
ATOM 1630 C CA . LYS A 1 213 ? -1.767 -5.073 -11.196 1.00 93.00 213 LYS A CA 1
ATOM 1631 C C . LYS A 1 213 ? -2.003 -3.755 -10.449 1.00 93.00 213 LYS A C 1
ATOM 1633 O O . LYS A 1 213 ? -1.411 -3.516 -9.400 1.00 93.00 213 LYS A O 1
ATOM 1638 N N . THR A 1 214 ? -2.935 -2.931 -10.925 1.00 88.62 214 THR A N 1
ATOM 1639 C CA . THR A 1 214 ? -3.139 -1.568 -10.403 1.00 88.62 214 THR A CA 1
ATOM 1640 C C . THR A 1 214 ? -4.399 -1.434 -9.551 1.00 88.62 214 THR A C 1
ATOM 1642 O O . THR A 1 214 ? -4.368 -0.791 -8.493 1.00 88.62 214 THR A O 1
ATOM 1645 N N . GLY A 1 215 ? -5.514 -2.017 -10.006 1.00 91.94 215 GLY A N 1
ATOM 1646 C CA . GLY A 1 215 ? -6.851 -1.798 -9.440 1.00 91.94 215 GLY A CA 1
ATOM 1647 C C . GLY A 1 215 ? -7.106 -2.506 -8.107 1.00 91.94 215 GLY A C 1
ATOM 1648 O O . GLY A 1 215 ? -7.768 -1.945 -7.231 1.00 91.94 215 GLY A O 1
ATOM 1649 N N . ALA A 1 216 ? -6.540 -3.699 -7.902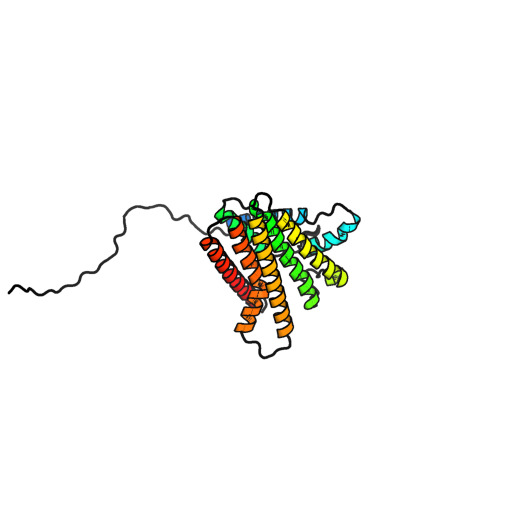 1.00 96.06 216 ALA A N 1
ATOM 1650 C CA . ALA A 1 216 ? -6.812 -4.526 -6.723 1.00 96.06 216 ALA A CA 1
ATOM 1651 C C . ALA A 1 216 ? -6.543 -3.800 -5.391 1.00 96.06 216 ALA A C 1
ATOM 1653 O O . ALA A 1 216 ? -7.323 -3.936 -4.445 1.00 96.06 216 ALA A O 1
ATOM 1654 N N . LEU A 1 217 ? -5.491 -2.976 -5.323 1.00 96.56 217 LEU A N 1
ATOM 1655 C CA . LEU A 1 217 ? -5.168 -2.200 -4.122 1.00 96.56 217 LEU A CA 1
ATOM 1656 C C . LEU A 1 217 ? -6.063 -0.970 -3.917 1.00 96.56 217 LEU A C 1
ATOM 1658 O O . LEU A 1 217 ? -6.260 -0.562 -2.774 1.00 96.56 217 LEU A O 1
ATOM 1662 N N . PHE A 1 218 ? -6.653 -0.400 -4.973 1.00 97.75 218 PHE A N 1
ATOM 1663 C CA . PHE A 1 218 ? -7.675 0.646 -4.817 1.00 97.75 218 PHE A CA 1
ATOM 1664 C C . PHE A 1 218 ? -8.978 0.075 -4.252 1.00 97.75 218 PHE A C 1
ATOM 1666 O O . PHE A 1 218 ? -9.578 0.681 -3.363 1.00 97.75 218 PHE A O 1
ATOM 1673 N N . VAL A 1 219 ? -9.375 -1.120 -4.705 1.00 97.81 219 VAL A N 1
ATOM 1674 C CA . VAL A 1 219 ? -10.493 -1.866 -4.106 1.00 97.81 219 VAL A CA 1
ATOM 1675 C C . VAL A 1 219 ? -10.206 -2.149 -2.635 1.00 97.81 219 VAL A C 1
ATOM 1677 O O . VAL A 1 219 ? -11.050 -1.857 -1.790 1.00 97.81 219 VAL A O 1
ATOM 1680 N N . ALA A 1 220 ? -9.008 -2.651 -2.314 1.00 98.06 220 ALA A N 1
ATOM 1681 C CA . ALA A 1 220 ? -8.622 -2.932 -0.933 1.00 98.06 220 ALA A CA 1
ATOM 1682 C C . ALA A 1 220 ? -8.654 -1.677 -0.045 1.00 98.06 220 ALA A C 1
ATOM 1684 O O . ALA A 1 220 ? -9.133 -1.741 1.084 1.00 98.06 220 ALA A O 1
ATOM 1685 N N . ALA A 1 221 ? -8.215 -0.527 -0.565 1.00 98.38 221 ALA A N 1
ATOM 1686 C CA . ALA A 1 221 ? -8.270 0.742 0.152 1.00 98.38 221 ALA A CA 1
ATOM 1687 C C . ALA A 1 221 ? -9.701 1.185 0.469 1.00 98.38 221 ALA A C 1
ATOM 1689 O O . ALA A 1 221 ? -10.017 1.462 1.624 1.00 98.38 221 ALA A O 1
ATOM 1690 N N . ALA A 1 222 ? -10.580 1.221 -0.534 1.00 98.44 222 ALA A N 1
ATOM 1691 C CA . ALA A 1 222 ? -11.948 1.692 -0.344 1.00 98.44 222 ALA A CA 1
ATOM 1692 C C . ALA A 1 222 ? -12.800 0.701 0.469 1.00 98.44 222 ALA A C 1
ATOM 1694 O O . ALA A 1 222 ? -13.453 1.080 1.442 1.00 98.44 222 ALA A O 1
ATOM 1695 N N . GLN A 1 223 ? -12.778 -0.583 0.105 1.00 98.38 223 GLN A N 1
ATOM 1696 C CA . GLN A 1 223 ? -13.552 -1.616 0.794 1.00 98.38 223 GLN A CA 1
ATOM 1697 C C . GLN A 1 223 ? -13.019 -1.876 2.205 1.00 98.38 223 GLN A C 1
ATOM 1699 O O . GLN A 1 223 ? -13.811 -2.050 3.128 1.00 98.38 223 GLN A O 1
ATOM 1704 N N . GLY A 1 224 ? -11.697 -1.885 2.388 1.00 98.31 224 GLY A N 1
ATOM 1705 C CA . GLY A 1 224 ? -11.069 -2.109 3.687 1.00 98.31 224 GLY A CA 1
ATOM 1706 C C . GLY A 1 224 ? -11.371 -0.992 4.682 1.00 98.31 224 GLY A C 1
ATOM 1707 O O . GLY A 1 224 ? -11.704 -1.266 5.833 1.00 98.31 224 GLY A O 1
ATOM 1708 N N . ALA A 1 225 ? -11.364 0.264 4.232 1.00 98.50 225 ALA A N 1
ATOM 1709 C CA . ALA A 1 225 ? -11.801 1.389 5.051 1.00 98.50 225 ALA A CA 1
ATOM 1710 C C . ALA A 1 225 ? -13.284 1.274 5.453 1.00 98.50 225 ALA A C 1
ATOM 1712 O O . ALA A 1 225 ? -13.619 1.457 6.623 1.00 98.50 225 ALA A O 1
ATOM 1713 N N . ALA A 1 226 ? -14.166 0.898 4.518 1.00 98.56 226 ALA A N 1
ATOM 1714 C CA . ALA A 1 226 ? -15.580 0.655 4.819 1.00 98.56 226 ALA A CA 1
ATOM 1715 C C . ALA A 1 226 ? -15.778 -0.490 5.822 1.00 98.56 226 ALA A C 1
ATOM 1717 O O . ALA A 1 226 ? -16.576 -0.373 6.748 1.00 98.56 226 ALA A O 1
ATOM 1718 N N . LEU A 1 227 ? -15.032 -1.584 5.649 1.00 98.44 227 LEU A N 1
ATOM 1719 C CA . LEU A 1 227 ? -15.030 -2.735 6.548 1.00 98.44 227 LEU A CA 1
ATOM 1720 C C . LEU A 1 227 ? -14.694 -2.322 7.984 1.00 98.44 227 LEU A C 1
ATOM 1722 O O . LEU A 1 227 ? -15.361 -2.760 8.920 1.00 98.44 227 LEU A O 1
ATOM 1726 N N . LEU A 1 228 ? -13.691 -1.461 8.158 1.00 98.44 228 LEU A N 1
ATOM 1727 C CA . LEU A 1 228 ? -13.307 -0.949 9.471 1.00 98.44 228 LEU A CA 1
ATOM 1728 C C . LEU A 1 228 ? -14.390 -0.030 10.063 1.00 98.44 228 LEU A C 1
ATOM 1730 O O . LEU A 1 228 ? -14.693 -0.135 11.253 1.00 98.44 228 LEU A O 1
ATOM 1734 N N . ALA A 1 229 ? -15.006 0.813 9.231 1.00 98.06 229 ALA A N 1
ATOM 1735 C CA . ALA A 1 229 ? -15.920 1.876 9.644 1.00 98.06 229 ALA A CA 1
ATOM 1736 C C . ALA A 1 229 ? -17.371 1.443 9.931 1.00 98.06 229 ALA A C 1
ATOM 1738 O O . ALA A 1 229 ? -18.030 2.068 10.759 1.00 98.06 229 ALA A O 1
ATOM 1739 N N . THR A 1 230 ? -17.908 0.427 9.246 1.00 97.56 230 THR A N 1
ATOM 1740 C CA . THR A 1 230 ? -19.344 0.090 9.317 1.00 97.56 230 THR A CA 1
ATOM 1741 C C . THR A 1 230 ? -19.621 -1.404 9.173 1.00 97.56 230 THR A C 1
ATOM 1743 O O . THR A 1 230 ? -18.871 -2.121 8.515 1.00 97.56 230 THR A O 1
ATOM 1746 N N . ASP A 1 231 ? -20.731 -1.873 9.750 1.00 96.94 231 ASP A N 1
ATOM 1747 C CA . ASP A 1 231 ? -21.276 -3.229 9.570 1.00 96.94 231 ASP A CA 1
ATOM 1748 C C . ASP A 1 231 ? -22.261 -3.351 8.395 1.00 96.94 231 ASP A C 1
ATOM 1750 O O . ASP A 1 231 ? -22.729 -4.445 8.085 1.00 96.94 231 ASP A O 1
ATOM 1754 N N . ASP A 1 232 ? -22.548 -2.248 7.698 1.00 97.69 232 ASP A N 1
ATOM 1755 C CA . ASP A 1 232 ? -23.403 -2.259 6.513 1.00 97.69 232 ASP A CA 1
ATOM 1756 C C . ASP A 1 232 ? -22.677 -2.872 5.301 1.00 97.69 232 ASP A C 1
ATOM 1758 O O . ASP A 1 232 ? -21.809 -2.258 4.671 1.00 97.69 232 ASP A O 1
ATOM 1762 N N . ILE A 1 233 ? -23.068 -4.099 4.953 1.00 96.44 233 ILE A N 1
ATOM 1763 C CA . ILE A 1 233 ? -22.522 -4.852 3.818 1.00 96.44 233 ILE A CA 1
ATOM 1764 C C . ILE A 1 233 ? -22.768 -4.126 2.488 1.00 96.44 233 ILE A C 1
ATOM 1766 O O . ILE A 1 233 ? -21.880 -4.105 1.635 1.00 96.44 233 ILE A O 1
ATOM 1770 N N . ALA A 1 234 ? -23.921 -3.474 2.308 1.00 98.00 234 ALA A N 1
ATOM 1771 C CA . ALA A 1 234 ? -24.237 -2.777 1.063 1.00 98.00 234 ALA A CA 1
ATOM 1772 C C . ALA A 1 234 ? -23.322 -1.560 0.852 1.00 98.00 234 ALA A C 1
ATOM 1774 O O . ALA A 1 234 ? -22.916 -1.274 -0.281 1.00 98.00 234 ALA A O 1
ATOM 1775 N N . VAL A 1 235 ? -22.940 -0.871 1.935 1.00 98.06 235 VAL A N 1
ATOM 1776 C CA . VAL A 1 235 ? -21.928 0.197 1.887 1.00 98.06 235 VAL A CA 1
ATOM 1777 C C . VAL A 1 235 ? -20.565 -0.375 1.502 1.00 98.06 235 VAL A C 1
ATOM 1779 O O . VAL A 1 235 ? -19.936 0.140 0.575 1.00 98.06 235 VAL A O 1
ATOM 1782 N N . ARG A 1 236 ? -20.131 -1.474 2.136 1.0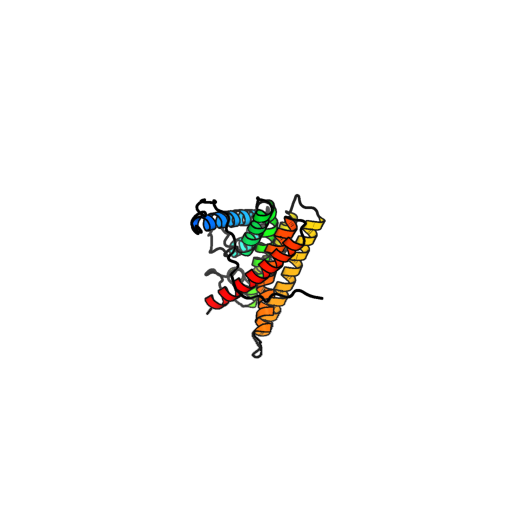0 97.25 236 ARG A N 1
ATOM 1783 C CA . ARG A 1 236 ? -18.848 -2.134 1.823 1.00 97.25 236 ARG A CA 1
ATOM 1784 C C . ARG A 1 236 ? -18.762 -2.548 0.350 1.00 97.25 236 ARG A C 1
ATOM 1786 O O . ARG A 1 236 ? -17.773 -2.248 -0.314 1.00 97.25 236 ARG A O 1
ATOM 1793 N N . GLU A 1 237 ? -19.809 -3.173 -0.186 1.00 97.31 237 GLU A N 1
ATOM 1794 C CA . GLU A 1 237 ? -19.883 -3.567 -1.600 1.00 97.31 237 GLU A CA 1
ATOM 1795 C C . GLU A 1 237 ? -19.900 -2.366 -2.550 1.00 97.31 237 GLU A C 1
ATOM 1797 O O . GLU A 1 237 ? -19.295 -2.397 -3.624 1.00 97.31 237 GLU A O 1
ATOM 1802 N N . THR A 1 238 ? -20.592 -1.291 -2.168 1.00 98.31 238 THR A N 1
ATOM 1803 C CA . THR A 1 238 ? -20.610 -0.053 -2.952 1.00 98.31 238 THR A CA 1
ATOM 1804 C C . THR A 1 238 ? -19.218 0.554 -3.036 1.00 98.31 238 THR A C 1
ATOM 1806 O O . THR A 1 238 ? -18.799 0.954 -4.122 1.00 98.31 238 THR A O 1
ATOM 1809 N N . LEU A 1 239 ? -18.470 0.562 -1.931 1.00 98.31 239 LEU A N 1
ATOM 1810 C CA . LEU A 1 239 ? -17.118 1.110 -1.924 1.00 98.31 239 LEU A CA 1
ATOM 1811 C C . LEU A 1 239 ? -16.100 0.190 -2.600 1.00 98.31 239 LEU A C 1
ATOM 1813 O O . LEU A 1 239 ? -15.159 0.689 -3.212 1.00 98.31 239 LEU A O 1
ATOM 1817 N N . ALA A 1 240 ? -16.333 -1.124 -2.612 1.00 97.44 240 ALA A N 1
ATOM 1818 C CA . ALA A 1 240 ? -15.569 -2.046 -3.448 1.00 97.44 240 ALA A CA 1
ATOM 1819 C C . ALA A 1 240 ? -15.731 -1.720 -4.946 1.00 97.44 240 ALA A C 1
ATOM 1821 O O . ALA A 1 240 ? -14.736 -1.573 -5.655 1.00 97.44 240 ALA A O 1
ATOM 1822 N N . ARG A 1 241 ? -16.973 -1.526 -5.421 1.00 97.38 241 ARG A N 1
ATOM 1823 C CA . ARG A 1 241 ? -17.248 -1.119 -6.816 1.00 97.38 241 ARG A CA 1
ATOM 1824 C C . ARG A 1 241 ? -16.678 0.259 -7.144 1.00 97.38 241 ARG A C 1
ATOM 1826 O O . ARG A 1 241 ? -16.184 0.469 -8.247 1.00 97.38 241 ARG A O 1
ATOM 1833 N N . PHE A 1 242 ? -16.739 1.192 -6.196 1.00 97.44 242 PHE A N 1
ATOM 1834 C CA . PHE A 1 242 ? -16.113 2.502 -6.349 1.00 97.44 242 PHE A CA 1
ATOM 1835 C C . PHE A 1 242 ? -14.592 2.382 -6.511 1.00 97.44 242 PHE A C 1
ATOM 1837 O O . PHE A 1 242 ? -14.042 2.966 -7.440 1.00 97.44 242 PHE A O 1
ATOM 1844 N N . GLY A 1 243 ? -13.923 1.606 -5.652 1.00 96.31 243 GLY A N 1
ATOM 1845 C CA . GLY A 1 243 ? -12.479 1.381 -5.738 1.00 96.31 243 GLY A CA 1
ATOM 1846 C C . GLY A 1 243 ? -12.057 0.741 -7.063 1.00 96.31 243 GLY A C 1
ATOM 1847 O O . GLY A 1 243 ? -11.046 1.142 -7.635 1.00 96.31 243 GLY A O 1
ATOM 1848 N N . ASP A 1 244 ? -12.859 -0.189 -7.588 1.00 94.38 244 ASP A N 1
ATOM 1849 C CA . ASP A 1 244 ? -12.629 -0.822 -8.893 1.00 94.38 244 ASP A CA 1
ATOM 1850 C C . ASP A 1 244 ? -12.741 0.196 -10.038 1.00 94.38 244 ASP A C 1
ATOM 1852 O O . ASP A 1 244 ? -11.805 0.369 -10.821 1.00 94.38 244 ASP A O 1
ATOM 1856 N N . ALA A 1 245 ? -13.839 0.956 -10.082 1.00 94.81 245 ALA A N 1
ATOM 1857 C CA . ALA A 1 245 ? -14.038 1.999 -11.085 1.00 94.81 245 ALA A CA 1
ATOM 1858 C C . ALA A 1 245 ? -12.956 3.093 -11.014 1.00 94.81 245 ALA A C 1
ATOM 1860 O O . ALA A 1 245 ? -12.468 3.549 -12.050 1.00 94.81 245 ALA A O 1
ATOM 1861 N N . PHE A 1 246 ? -12.551 3.493 -9.804 1.00 93.75 246 PHE A N 1
ATOM 1862 C CA . PHE A 1 246 ? -11.476 4.462 -9.595 1.00 93.75 246 PHE A CA 1
ATOM 1863 C C . PHE A 1 246 ? -10.136 3.929 -10.109 1.00 93.75 246 PHE A C 1
ATOM 1865 O O . PHE A 1 246 ? -9.439 4.637 -10.832 1.00 93.75 246 PHE A O 1
ATOM 1872 N N . GLY A 1 247 ? -9.789 2.679 -9.788 1.00 91.69 247 GLY A N 1
ATOM 1873 C CA . GLY A 1 247 ? -8.557 2.045 -10.257 1.00 91.69 247 GLY A CA 1
ATOM 1874 C C . GLY A 1 247 ? -8.493 1.931 -11.782 1.00 91.69 247 GLY A C 1
ATOM 1875 O O . GLY A 1 247 ? -7.463 2.242 -12.377 1.00 91.69 247 GLY A O 1
ATOM 1876 N N . GLN A 1 248 ? -9.605 1.565 -12.426 1.00 90.00 248 GLN A N 1
ATOM 1877 C CA . GLN A 1 248 ? -9.697 1.516 -13.890 1.00 90.00 248 GLN A CA 1
ATOM 1878 C C . GLN A 1 248 ? -9.540 2.903 -14.526 1.00 90.00 248 GLN A C 1
ATOM 1880 O O . GLN A 1 248 ? -8.813 3.054 -15.507 1.00 90.00 248 GLN A O 1
ATOM 1885 N N . ALA A 1 249 ? -10.193 3.924 -13.964 1.00 91.62 249 ALA A N 1
ATOM 1886 C CA . ALA A 1 249 ? -10.062 5.298 -14.442 1.00 91.62 249 ALA A CA 1
ATOM 1887 C C . ALA A 1 249 ? -8.635 5.836 -14.257 1.00 91.62 249 ALA A C 1
ATOM 1889 O O . ALA A 1 249 ? -8.115 6.510 -15.145 1.00 91.62 249 ALA A O 1
ATOM 1890 N N . PHE A 1 250 ? -7.998 5.512 -13.128 1.00 87.81 250 PHE A N 1
ATOM 1891 C CA . PHE A 1 250 ? -6.616 5.880 -12.843 1.00 87.81 250 PHE A CA 1
ATOM 1892 C C . PHE A 1 250 ? -5.657 5.281 -13.875 1.00 87.81 250 PHE A C 1
ATOM 1894 O O . PHE A 1 250 ? -4.875 6.022 -14.461 1.00 87.81 250 PHE A O 1
ATOM 1901 N N . GLN A 1 251 ? -5.772 3.980 -14.164 1.00 86.19 251 GLN A N 1
ATOM 1902 C CA . GLN A 1 251 ? -4.929 3.345 -15.177 1.00 86.19 251 GLN A CA 1
ATOM 1903 C C . GLN A 1 251 ? -5.154 3.949 -16.565 1.00 86.19 251 GLN A C 1
ATOM 1905 O O . GLN A 1 251 ? -4.196 4.272 -17.250 1.00 86.19 251 GLN A O 1
ATOM 1910 N N . ALA A 1 252 ? -6.410 4.152 -16.974 1.00 86.12 252 ALA A N 1
ATOM 1911 C CA . ALA A 1 252 ? -6.701 4.743 -18.279 1.00 86.12 252 ALA A CA 1
ATOM 1912 C C . ALA A 1 252 ? -6.098 6.151 -18.428 1.00 86.12 252 ALA A C 1
ATOM 1914 O O . ALA A 1 252 ? -5.676 6.533 -19.515 1.00 86.12 252 ALA A O 1
ATOM 1915 N N . HIS A 1 253 ? -6.062 6.927 -17.343 1.00 86.94 253 HIS A N 1
ATOM 1916 C CA . HIS A 1 253 ? -5.417 8.233 -17.323 1.00 86.94 253 HIS A CA 1
ATOM 1917 C C . HIS A 1 253 ? -3.886 8.129 -17.389 1.00 86.94 253 HIS A C 1
ATOM 1919 O O . HIS A 1 253 ? -3.274 8.868 -18.158 1.00 86.94 253 HIS A O 1
ATOM 1925 N N . ASP A 1 254 ? -3.272 7.232 -16.612 1.00 81.94 254 ASP A N 1
ATOM 1926 C CA . ASP A 1 254 ? -1.819 7.026 -16.638 1.00 81.94 254 ASP A CA 1
ATOM 1927 C C . ASP A 1 254 ? -1.349 6.499 -18.005 1.00 81.94 254 ASP A C 1
ATOM 1929 O O . ASP A 1 254 ? -0.378 7.027 -18.540 1.00 81.94 254 ASP A O 1
ATOM 1933 N N . ASP A 1 255 ? -2.094 5.587 -18.639 1.00 83.00 255 ASP A N 1
ATOM 1934 C CA . ASP A 1 255 ? -1.815 5.104 -19.999 1.00 83.00 255 ASP A CA 1
ATOM 1935 C C . ASP A 1 255 ? -1.858 6.246 -21.028 1.00 83.00 255 ASP A C 1
ATOM 1937 O O . ASP A 1 255 ? -1.039 6.283 -21.936 1.00 83.00 255 ASP A O 1
ATOM 1941 N N . VAL A 1 256 ? -2.788 7.203 -20.898 1.00 81.38 256 VAL A N 1
ATOM 1942 C CA . VAL A 1 256 ? -2.870 8.367 -21.804 1.00 81.38 256 VAL A CA 1
ATOM 1943 C C . VAL A 1 256 ? -1.710 9.342 -21.596 1.00 81.38 256 VAL A C 1
ATOM 1945 O O . VAL A 1 256 ? -1.265 9.960 -22.560 1.00 81.38 256 VAL A O 1
ATOM 1948 N N . LEU A 1 257 ? -1.236 9.510 -20.358 1.00 76.06 257 LEU A N 1
ATOM 1949 C CA . LEU A 1 257 ? -0.100 10.384 -20.045 1.00 76.06 257 LEU A CA 1
ATOM 1950 C C . LEU A 1 257 ? 1.263 9.744 -20.335 1.00 76.06 257 LEU A C 1
ATOM 1952 O O . LEU A 1 257 ? 2.244 10.472 -20.466 1.00 76.06 257 LEU A O 1
ATOM 1956 N N . GLY A 1 258 ? 1.326 8.413 -20.382 1.00 58.91 258 GLY A N 1
ATOM 1957 C CA . GLY A 1 258 ? 2.524 7.644 -20.716 1.00 58.91 258 GLY A CA 1
ATOM 1958 C C . GLY A 1 258 ? 2.812 7.526 -22.219 1.00 58.91 258 GLY A C 1
ATOM 1959 O O . GLY A 1 258 ? 3.808 6.899 -22.574 1.00 58.91 258 GLY A O 1
ATOM 1960 N N . ILE A 1 259 ? 1.961 8.102 -23.083 1.00 44.19 259 ILE A N 1
ATOM 1961 C CA . ILE A 1 259 ? 2.150 8.208 -24.546 1.00 44.19 259 ILE A CA 1
ATOM 1962 C C . ILE A 1 259 ? 2.970 9.451 -24.904 1.00 44.19 259 ILE A C 1
ATOM 1964 O O . ILE A 1 259 ? 2.697 10.532 -24.333 1.00 44.19 259 ILE A O 1
#